Protein AF-L7Z8S7-F1 (afdb_monomer_lite)

Structure (mmCIF, N/CA/C/O backbone):
data_AF-L7Z8S7-F1
#
_entry.id   AF-L7Z8S7-F1
#
loop_
_atom_site.group_PDB
_atom_site.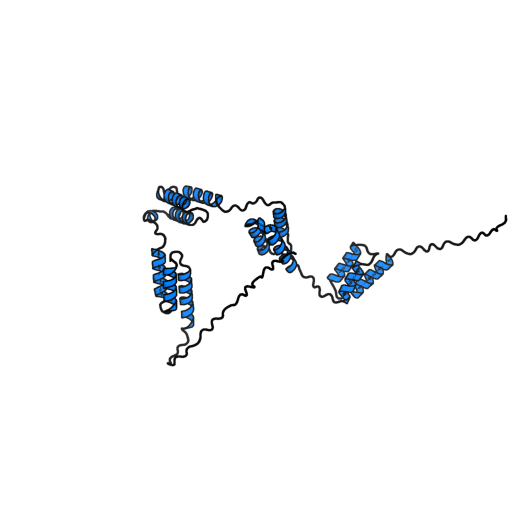id
_atom_site.type_symbol
_atom_site.label_atom_id
_atom_site.label_alt_id
_atom_site.label_comp_id
_atom_site.label_asym_id
_atom_site.label_entity_id
_atom_site.label_seq_id
_atom_site.pdbx_PDB_ins_code
_atom_site.Cartn_x
_atom_site.Cartn_y
_atom_site.Cartn_z
_atom_site.occupancy
_atom_site.B_iso_or_equiv
_atom_site.auth_seq_id
_atom_site.auth_comp_id
_atom_site.auth_asym_id
_atom_site.auth_atom_id
_atom_site.pdbx_PDB_model_num
ATOM 1 N N . MET A 1 1 ? -22.266 41.190 4.637 1.00 42.34 1 MET A N 1
ATOM 2 C CA . MET A 1 1 ? -23.162 40.083 4.227 1.00 42.34 1 MET A CA 1
ATOM 3 C C . MET A 1 1 ? -22.320 38.989 3.580 1.00 42.34 1 MET A C 1
ATOM 5 O O . MET A 1 1 ? -21.636 39.262 2.603 1.00 42.34 1 MET A O 1
ATOM 9 N N . LYS A 1 2 ? -22.269 37.800 4.195 1.00 42.44 2 LYS A N 1
ATOM 10 C CA . LYS A 1 2 ? -21.373 36.687 3.830 1.00 42.44 2 LYS A CA 1
ATOM 11 C C . LYS A 1 2 ? -21.993 35.862 2.689 1.00 42.44 2 LYS A C 1
ATOM 13 O O . LYS A 1 2 ? -23.093 35.344 2.859 1.00 42.44 2 LYS A O 1
ATOM 18 N N . LYS A 1 3 ? -21.306 35.743 1.547 1.00 50.22 3 LYS A N 1
ATOM 19 C CA . LYS A 1 3 ? -21.712 34.879 0.422 1.00 50.22 3 LYS A CA 1
ATOM 20 C C . LYS A 1 3 ? -21.277 33.435 0.709 1.00 50.22 3 LYS A C 1
ATOM 22 O O . LYS A 1 3 ? -20.094 33.179 0.905 1.00 50.22 3 LYS A O 1
ATOM 27 N N . LYS A 1 4 ? -22.240 32.511 0.775 1.00 41.53 4 LYS A N 1
ATOM 28 C CA . LYS A 1 4 ? -22.017 31.060 0.868 1.00 41.53 4 LYS A CA 1
ATOM 29 C C . LYS A 1 4 ? -21.701 30.522 -0.532 1.00 41.53 4 LYS A C 1
ATOM 31 O O . LYS A 1 4 ? -22.555 30.618 -1.406 1.00 41.53 4 LYS A O 1
ATOM 36 N N . ASN A 1 5 ? -20.515 29.946 -0.729 1.00 42.47 5 ASN A N 1
ATOM 37 C CA . ASN A 1 5 ? -20.226 29.103 -1.892 1.00 42.47 5 ASN A CA 1
ATOM 38 C C . ASN A 1 5 ? -20.680 27.675 -1.577 1.00 42.47 5 ASN A C 1
ATOM 40 O O . ASN A 1 5 ? -20.133 27.026 -0.689 1.00 42.47 5 ASN A O 1
ATOM 44 N N . ILE A 1 6 ? -21.711 27.215 -2.282 1.00 51.28 6 ILE A N 1
ATOM 45 C CA . ILE A 1 6 ? -22.220 25.845 -2.217 1.00 51.28 6 ILE A CA 1
ATOM 46 C C . ILE A 1 6 ? -21.531 25.073 -3.344 1.00 51.28 6 ILE A C 1
ATOM 48 O O . ILE A 1 6 ? -21.837 25.282 -4.516 1.00 51.28 6 ILE A O 1
ATOM 52 N N . TYR A 1 7 ? -20.590 24.197 -3.000 1.00 39.78 7 TYR A N 1
ATOM 53 C CA . TYR A 1 7 ? -20.029 23.239 -3.948 1.00 39.78 7 TYR A CA 1
ATOM 54 C C . TYR A 1 7 ? -21.034 22.099 -4.153 1.00 39.78 7 TYR A C 1
ATOM 56 O O . TYR A 1 7 ? -21.379 21.382 -3.217 1.00 39.78 7 TYR A O 1
ATOM 64 N N . SER A 1 8 ? -21.536 21.960 -5.381 1.00 41.72 8 SER A N 1
ATOM 65 C CA . SER A 1 8 ? -22.413 20.858 -5.785 1.00 41.72 8 SER A CA 1
ATOM 66 C C . SER A 1 8 ? -21.572 19.636 -6.153 1.00 41.72 8 SER A C 1
ATOM 68 O O . SER A 1 8 ? -20.857 19.648 -7.153 1.00 41.72 8 SER A O 1
ATOM 70 N N . ILE A 1 9 ? -21.677 18.574 -5.355 1.00 47.16 9 ILE A N 1
ATOM 71 C CA . ILE A 1 9 ? -21.111 17.255 -5.656 1.00 47.16 9 ILE A CA 1
ATOM 72 C C . ILE A 1 9 ? -22.015 16.593 -6.704 1.00 47.16 9 ILE A C 1
ATOM 74 O O . ILE A 1 9 ? -23.145 16.202 -6.406 1.00 47.16 9 ILE A O 1
ATOM 78 N N . ARG A 1 10 ? -21.537 16.469 -7.948 1.00 46.44 10 ARG A N 1
ATOM 79 C CA . ARG A 1 10 ? -22.172 15.601 -8.948 1.00 46.44 10 ARG A CA 1
ATOM 80 C C . ARG A 1 10 ? -21.908 14.146 -8.554 1.00 46.44 10 ARG A C 1
ATOM 82 O O . ARG A 1 10 ? -20.770 13.693 -8.589 1.00 46.44 10 ARG A O 1
ATOM 89 N N . LYS A 1 11 ? -22.968 13.427 -8.173 1.00 41.81 11 LYS A N 1
ATOM 90 C CA . LYS A 1 11 ? -22.970 11.965 -8.029 1.00 41.81 11 LYS A CA 1
ATOM 91 C C . LYS A 1 11 ? -22.652 11.333 -9.390 1.00 41.81 11 LYS A C 1
ATOM 93 O O . LYS A 1 11 ? -23.473 11.411 -10.299 1.00 41.81 11 LYS A O 1
ATOM 98 N N . LEU A 1 12 ? -21.489 10.701 -9.521 1.00 38.41 12 LEU A N 1
ATOM 99 C CA . LEU A 1 12 ? -21.207 9.751 -10.598 1.00 38.41 12 LEU A CA 1
ATOM 100 C C . LEU A 1 12 ? -21.890 8.429 -10.234 1.00 38.41 12 LEU A C 1
ATOM 102 O O . LEU A 1 12 ? -21.359 7.622 -9.478 1.00 38.41 12 LEU A O 1
ATOM 106 N N . GLY A 1 13 ? -23.121 8.252 -10.713 1.00 39.59 13 GLY A N 1
ATOM 107 C CA . GLY A 1 13 ? -23.755 6.942 -10.756 1.00 39.59 13 GLY A CA 1
ATOM 108 C C . GLY A 1 13 ? -23.081 6.112 -11.843 1.00 39.59 13 GLY A C 1
ATOM 109 O O . GLY A 1 13 ? -23.105 6.494 -13.010 1.00 39.59 13 GLY A O 1
ATOM 110 N N . VAL A 1 14 ? -22.471 4.995 -11.453 1.00 43.19 14 VAL A N 1
ATOM 111 C CA . VAL A 1 14 ? -22.000 3.951 -12.366 1.00 43.19 14 VAL A CA 1
ATOM 112 C C . VAL A 1 14 ? -23.240 3.305 -12.986 1.00 43.19 14 VAL A C 1
ATOM 114 O O . VAL A 1 14 ? -23.861 2.420 -12.404 1.00 43.19 14 VAL A O 1
ATOM 117 N N . GLY A 1 15 ? -23.661 3.829 -14.134 1.00 35.31 15 GLY A N 1
ATOM 118 C CA . GLY A 1 15 ? -24.693 3.242 -14.976 1.00 35.31 15 GLY A CA 1
ATOM 119 C C . GLY A 1 15 ? -24.046 2.278 -15.958 1.00 35.31 15 GLY A C 1
ATOM 120 O O . GLY A 1 15 ? -23.483 2.701 -16.962 1.00 35.31 15 GLY A O 1
ATOM 121 N N . ILE A 1 16 ? -24.125 0.986 -15.658 1.00 37.69 16 ILE A N 1
ATOM 122 C CA . ILE A 1 16 ? -23.895 -0.097 -16.619 1.00 37.69 16 ILE A CA 1
ATOM 123 C C . ILE A 1 16 ? -24.930 0.060 -17.739 1.00 37.69 16 ILE A C 1
ATOM 125 O O . ILE A 1 16 ? -26.105 -0.263 -17.571 1.00 37.69 16 ILE A O 1
ATOM 129 N N . ALA A 1 17 ? -24.503 0.627 -18.867 1.00 34.47 17 ALA A N 1
ATOM 130 C CA . ALA A 1 17 ? -25.296 0.675 -20.082 1.00 34.47 17 ALA A CA 1
ATOM 131 C C . ALA A 1 17 ? -25.374 -0.745 -20.652 1.00 34.47 17 ALA A C 1
ATOM 133 O O . ALA A 1 17 ? -24.456 -1.221 -21.315 1.00 34.47 17 ALA A O 1
ATOM 134 N N . SER A 1 18 ? -26.470 -1.434 -20.345 1.00 36.03 18 SER A N 1
ATOM 135 C CA . SER A 1 18 ? -26.835 -2.688 -20.992 1.00 36.03 18 SER A CA 1
ATOM 136 C C . SER A 1 18 ? -27.172 -2.381 -22.453 1.00 36.03 18 SER A C 1
ATOM 138 O O . SER A 1 18 ? -28.239 -1.842 -22.755 1.00 36.03 18 SER A O 1
ATOM 140 N N . VAL A 1 19 ? -26.237 -2.647 -23.368 1.00 36.56 19 VAL A N 1
ATOM 141 C CA . VAL A 1 19 ? -26.493 -2.568 -24.810 1.00 36.56 19 VAL A CA 1
ATOM 142 C C . VAL A 1 19 ? -27.345 -3.777 -25.170 1.00 36.56 19 VAL A C 1
ATOM 144 O O . VAL A 1 19 ? -26.851 -4.883 -25.359 1.00 36.56 19 VAL A O 1
ATOM 147 N N . THR A 1 20 ? -28.657 -3.566 -25.225 1.00 34.16 20 THR A N 1
ATOM 148 C CA . THR A 1 20 ? -29.572 -4.534 -25.830 1.00 34.16 20 THR A CA 1
ATOM 149 C C . THR A 1 20 ? -29.365 -4.457 -27.339 1.00 34.16 20 THR A C 1
ATOM 151 O O . THR A 1 20 ? -29.839 -3.524 -27.987 1.00 34.16 20 THR A O 1
ATOM 154 N N . LEU A 1 21 ? -28.595 -5.397 -27.887 1.00 36.56 21 LEU A N 1
ATOM 155 C CA . LEU A 1 21 ? -28.402 -5.541 -29.326 1.00 36.56 21 LEU A CA 1
ATOM 156 C C . LEU A 1 21 ? -29.716 -6.056 -29.935 1.00 36.56 21 LEU A C 1
ATOM 158 O O . LEU A 1 21 ? -30.190 -7.139 -29.597 1.00 36.56 21 LEU A O 1
ATOM 162 N N . GLY A 1 22 ? -30.341 -5.236 -30.779 1.00 31.67 22 GLY A N 1
ATOM 163 C CA . GLY A 1 22 ? -31.595 -5.563 -31.444 1.00 31.67 22 GLY A CA 1
ATOM 164 C C . GLY A 1 22 ? -31.426 -6.718 -32.429 1.00 31.67 22 GLY A C 1
ATOM 165 O O . GLY A 1 22 ? -30.638 -6.637 -33.368 1.00 31.67 22 GLY A O 1
ATOM 166 N N . THR A 1 23 ? -32.204 -7.777 -32.230 1.00 38.53 23 THR A N 1
ATOM 167 C CA . THR A 1 23 ? -32.351 -8.889 -33.168 1.00 38.53 23 THR A CA 1
ATOM 168 C C . THR A 1 23 ? -33.044 -8.404 -34.443 1.00 38.53 23 THR A C 1
ATOM 170 O O . THR A 1 23 ? -34.262 -8.220 -34.461 1.00 38.53 23 THR A O 1
ATOM 173 N N . LEU A 1 24 ? -32.289 -8.213 -35.528 1.00 31.38 24 LEU A N 1
ATOM 174 C CA . LEU A 1 24 ? -32.855 -8.077 -36.869 1.00 31.38 24 LEU A CA 1
ATOM 175 C C . LEU A 1 24 ? -33.104 -9.483 -37.437 1.00 31.38 24 LEU A C 1
ATOM 177 O O . LEU A 1 24 ? -32.182 -10.172 -37.864 1.00 31.38 24 LEU A O 1
ATOM 181 N N . LEU A 1 25 ? -34.365 -9.920 -37.411 1.00 37.47 25 LEU A N 1
ATOM 182 C CA . LEU A 1 25 ? -34.822 -11.143 -38.071 1.00 37.47 25 LEU A CA 1
ATOM 183 C C . LEU A 1 25 ? -34.884 -10.911 -39.587 1.00 37.47 25 LEU A C 1
ATOM 185 O O . LEU A 1 25 ? -35.853 -10.343 -40.087 1.00 37.47 25 LEU A O 1
ATOM 189 N N . ILE A 1 26 ? -33.874 -11.383 -40.319 1.00 39.91 26 ILE A N 1
ATOM 190 C CA . ILE A 1 26 ? -33.997 -11.642 -41.756 1.00 39.91 26 ILE A CA 1
ATOM 191 C C . ILE A 1 26 ? -34.220 -13.142 -41.936 1.00 39.91 26 ILE A C 1
ATOM 193 O O . ILE A 1 26 ? -33.393 -13.982 -41.592 1.00 39.91 26 ILE A O 1
ATOM 197 N N . SER A 1 27 ? -35.407 -13.445 -42.446 1.00 35.22 27 SER A N 1
ATOM 198 C CA . SER A 1 27 ? -35.891 -14.747 -42.879 1.00 35.22 27 SER A CA 1
ATOM 199 C C . SER A 1 27 ? -34.952 -15.421 -43.883 1.00 35.22 27 SER A C 1
ATOM 201 O O . SER A 1 27 ? -34.670 -14.862 -44.940 1.00 35.22 27 SER A O 1
ATOM 203 N N . GLY A 1 28 ? -34.563 -16.659 -43.593 1.00 31.89 28 GLY A N 1
ATOM 204 C CA . GLY A 1 28 ? -33.875 -17.552 -44.523 1.00 31.89 28 GLY A CA 1
ATOM 205 C C . GLY A 1 28 ? -33.354 -18.764 -43.767 1.00 31.89 28 GLY A C 1
ATOM 206 O O . GLY A 1 28 ? -32.328 -18.687 -43.103 1.00 31.89 28 GLY A O 1
ATOM 207 N N . GLY A 1 29 ? -34.121 -19.854 -43.776 1.00 41.69 29 GLY A N 1
ATOM 208 C CA . GLY A 1 29 ? -33.834 -21.037 -42.974 1.00 41.69 29 GLY A CA 1
ATOM 209 C C . GLY A 1 29 ? -32.510 -21.700 -43.339 1.00 41.69 29 GLY A C 1
ATOM 210 O O . GLY A 1 29 ? -32.298 -22.033 -44.494 1.00 41.69 29 GLY A O 1
ATOM 211 N N . VAL A 1 30 ? -31.673 -21.918 -42.327 1.00 34.28 30 VAL A N 1
ATOM 212 C CA . VAL A 1 30 ? -30.945 -23.159 -42.018 1.00 34.28 30 VAL A CA 1
ATOM 213 C C . VAL A 1 30 ? -30.318 -22.967 -40.636 1.00 34.28 30 VAL A C 1
ATOM 215 O O . VAL A 1 30 ? -29.554 -22.032 -40.415 1.00 34.28 30 VAL A O 1
ATOM 218 N N . THR A 1 31 ? -30.648 -23.826 -39.675 1.00 43.16 31 THR A N 1
ATOM 219 C CA . THR A 1 31 ? -29.821 -23.975 -38.470 1.00 43.16 31 THR A CA 1
ATOM 220 C C . THR A 1 31 ? -28.503 -24.654 -38.865 1.00 43.16 31 THR A C 1
ATOM 222 O O . THR A 1 31 ? -28.491 -25.528 -39.733 1.00 43.16 31 THR A O 1
ATOM 225 N N . PRO A 1 32 ? -27.383 -24.249 -38.244 1.00 41.34 32 PRO A N 1
ATOM 226 C CA . PRO A 1 32 ? -26.938 -24.982 -37.066 1.00 41.34 32 PRO A CA 1
ATOM 227 C C . PRO A 1 32 ? -26.620 -24.047 -35.893 1.00 41.34 32 PRO A C 1
ATOM 229 O O . PRO A 1 32 ? -25.654 -23.284 -35.891 1.00 41.34 32 PRO A O 1
ATOM 232 N N . ALA A 1 33 ? -27.435 -24.173 -34.848 1.00 47.31 33 ALA A N 1
ATOM 233 C CA . ALA A 1 33 ? -27.129 -23.708 -33.507 1.00 47.31 33 ALA A CA 1
ATOM 234 C C . ALA A 1 33 ? -26.049 -24.621 -32.901 1.00 47.31 33 ALA A C 1
ATOM 236 O O . ALA A 1 33 ? -26.359 -25.701 -32.410 1.00 47.31 33 ALA A O 1
ATOM 237 N N . ALA A 1 34 ? -24.789 -24.192 -33.002 1.00 36.06 34 ALA A N 1
ATOM 238 C CA . ALA A 1 34 ? -23.665 -24.638 -32.163 1.00 36.06 34 ALA A CA 1
ATOM 239 C C . ALA A 1 34 ? -22.416 -23.736 -32.305 1.00 36.06 34 ALA A C 1
ATOM 241 O O . ALA A 1 34 ? -21.598 -23.702 -31.395 1.00 36.06 34 ALA A O 1
ATOM 242 N N . ASN A 1 35 ? -22.282 -22.960 -33.393 1.00 41.16 35 ASN A N 1
ATOM 243 C CA . ASN A 1 35 ? -21.053 -22.201 -33.693 1.00 41.16 35 ASN A CA 1
ATOM 244 C C . ASN A 1 35 ? -21.072 -20.696 -33.358 1.00 41.16 35 ASN A C 1
ATOM 246 O O . ASN A 1 35 ? -20.042 -20.041 -33.484 1.00 41.16 35 ASN A O 1
ATOM 250 N N . ALA A 1 36 ? -22.201 -20.120 -32.935 1.00 40.16 36 ALA A N 1
ATOM 251 C CA . ALA A 1 36 ? -22.306 -18.665 -32.756 1.00 40.16 36 ALA A CA 1
ATOM 252 C C . ALA A 1 36 ? -21.624 -18.132 -31.477 1.00 40.16 36 ALA A C 1
ATOM 254 O O . ALA A 1 36 ? -21.230 -16.975 -31.443 1.00 40.16 36 ALA A O 1
ATOM 255 N N . ALA A 1 37 ? -21.430 -18.964 -30.447 1.00 42.22 37 ALA A N 1
ATOM 256 C CA . ALA A 1 37 ? -20.867 -18.522 -29.164 1.00 42.22 37 ALA A CA 1
ATOM 257 C C . ALA A 1 37 ? -19.326 -18.430 -29.141 1.00 42.22 37 ALA A C 1
ATOM 259 O O . ALA A 1 37 ? -18.778 -17.707 -28.318 1.00 42.22 37 ALA A O 1
ATOM 260 N N . GLN A 1 38 ? -18.615 -19.132 -30.036 1.00 41.53 38 GLN A N 1
ATOM 261 C CA . GLN A 1 38 ? -17.146 -19.047 -30.127 1.00 41.53 38 GLN A CA 1
ATOM 262 C C . GLN A 1 38 ? -16.653 -17.903 -31.021 1.00 41.53 38 GLN A C 1
ATOM 264 O O . GLN A 1 38 ? -15.491 -17.510 -30.930 1.00 41.53 38 GLN A O 1
ATOM 269 N N . HIS A 1 39 ? -17.524 -17.360 -31.876 1.0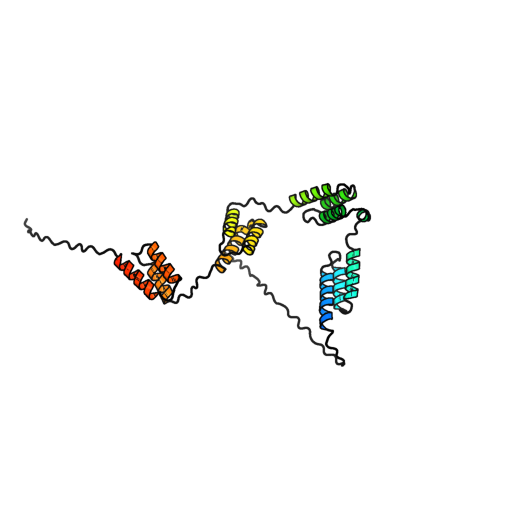0 49.25 39 HIS A N 1
ATOM 270 C CA . HIS A 1 39 ? -17.174 -16.232 -32.738 1.00 49.25 39 HIS A CA 1
ATOM 271 C C . HIS A 1 39 ? -16.978 -14.934 -31.937 1.00 49.25 39 HIS A C 1
ATOM 273 O O . HIS A 1 39 ? -16.075 -14.168 -32.261 1.00 49.25 39 HIS A O 1
ATOM 279 N N . ASP A 1 40 ? -17.730 -14.730 -30.850 1.00 63.88 40 ASP A N 1
ATOM 280 C CA . ASP A 1 40 ? -17.666 -13.508 -30.037 1.00 63.88 40 ASP A CA 1
ATOM 281 C C . ASP A 1 40 ? -16.371 -13.381 -29.222 1.00 63.88 40 ASP A C 1
ATOM 283 O O . ASP A 1 40 ? -15.805 -12.296 -29.130 1.00 63.88 40 ASP A O 1
ATOM 287 N N . GLU A 1 41 ? -15.856 -14.470 -28.647 1.00 71.31 41 GLU A N 1
ATOM 288 C CA . GLU A 1 41 ? -14.680 -14.400 -27.770 1.00 71.31 41 GLU A CA 1
ATOM 289 C C . GLU A 1 41 ? -13.393 -14.128 -28.559 1.00 71.31 41 GLU A C 1
ATOM 291 O O . GLU A 1 41 ? -12.588 -13.288 -28.163 1.00 71.31 41 GLU A O 1
ATOM 296 N N . ALA A 1 42 ? -13.219 -14.766 -29.721 1.00 72.44 42 ALA A N 1
ATOM 297 C CA . ALA A 1 42 ? -12.077 -14.510 -30.600 1.00 72.44 42 ALA A CA 1
ATOM 298 C C . ALA A 1 42 ? -12.090 -13.074 -31.153 1.00 72.44 42 ALA A C 1
ATOM 300 O O . ALA A 1 42 ? -11.042 -12.435 -31.260 1.00 72.44 42 ALA A O 1
ATOM 301 N N . GLN A 1 43 ? -13.279 -12.547 -31.456 1.00 77.12 43 GLN A N 1
ATOM 302 C CA . GLN A 1 43 ? -13.472 -11.173 -31.921 1.00 77.12 43 GLN A CA 1
ATOM 303 C C . GLN A 1 43 ? -13.219 -10.152 -30.809 1.00 77.12 43 GLN A C 1
ATOM 305 O O . GLN A 1 43 ? -12.489 -9.182 -31.018 1.00 77.12 43 GLN A O 1
ATOM 310 N N . GLN A 1 44 ? -13.748 -10.395 -29.608 1.00 77.38 44 GLN A N 1
ATOM 311 C CA . GLN A 1 44 ? -13.477 -9.570 -28.431 1.00 77.38 44 GLN A CA 1
ATOM 312 C C . GLN A 1 44 ? -11.989 -9.598 -28.077 1.00 77.38 44 GLN A C 1
ATOM 314 O O . GLN A 1 44 ? -11.398 -8.550 -27.834 1.00 77.38 44 GLN A O 1
ATOM 319 N N . ASN A 1 45 ? -11.351 -10.768 -28.122 1.00 83.88 45 ASN A N 1
ATOM 320 C CA . ASN A 1 45 ? -9.922 -10.910 -27.873 1.00 83.88 45 ASN A CA 1
ATOM 321 C C . ASN A 1 45 ? -9.088 -10.132 -28.907 1.00 83.88 45 ASN A C 1
ATOM 323 O O . ASN A 1 45 ? -8.185 -9.389 -28.528 1.00 83.88 45 ASN A O 1
ATOM 327 N N . ALA A 1 46 ? -9.428 -10.216 -30.198 1.00 86.81 46 ALA A N 1
ATOM 328 C CA . ALA A 1 46 ? -8.782 -9.413 -31.237 1.00 86.81 46 ALA A CA 1
ATOM 329 C C . ALA A 1 46 ? -8.945 -7.905 -30.982 1.00 86.81 46 ALA A C 1
ATOM 331 O O . ALA A 1 46 ? -7.974 -7.154 -31.073 1.00 86.81 46 ALA A O 1
ATOM 332 N N . PHE A 1 47 ? -10.142 -7.466 -30.584 1.00 87.94 47 PHE A N 1
ATOM 333 C CA . PHE A 1 47 ? -10.414 -6.073 -30.232 1.00 87.94 47 PHE A CA 1
ATOM 334 C C . PHE A 1 47 ? -9.565 -5.600 -29.043 1.00 87.94 47 PHE A C 1
ATOM 336 O O . PHE A 1 47 ? -8.908 -4.562 -29.127 1.00 87.94 47 PHE A O 1
ATOM 343 N N . TYR A 1 48 ? -9.533 -6.373 -27.953 1.00 85.56 48 TYR A N 1
ATOM 344 C CA . TYR A 1 48 ? -8.733 -6.066 -26.765 1.00 85.56 48 TYR A CA 1
ATOM 345 C C . TYR A 1 48 ? -7.231 -6.043 -27.063 1.00 85.56 48 TYR A C 1
ATOM 347 O O . TYR A 1 48 ? -6.524 -5.166 -26.566 1.00 85.56 48 TYR A O 1
ATOM 355 N N . GLN A 1 49 ? -6.740 -6.971 -27.886 1.00 88.00 49 GLN A N 1
ATOM 356 C CA . GLN A 1 49 ? -5.335 -7.006 -28.282 1.00 88.00 49 GLN A CA 1
ATOM 357 C C . GLN A 1 49 ? -4.955 -5.773 -29.102 1.00 88.00 49 GLN A C 1
ATOM 359 O O . GLN A 1 49 ? -4.004 -5.087 -28.739 1.00 88.00 49 GLN A O 1
ATOM 364 N N . VAL A 1 50 ? -5.718 -5.440 -30.150 1.00 89.31 50 VAL A N 1
ATOM 365 C CA . VAL A 1 50 ? -5.460 -4.251 -30.984 1.00 89.31 50 VAL A CA 1
ATOM 366 C C . VAL A 1 50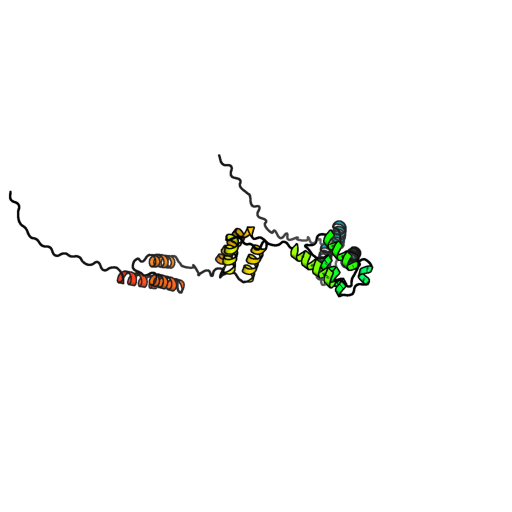 ? -5.527 -2.966 -30.156 1.00 89.31 50 VAL A C 1
ATOM 368 O O . VAL A 1 50 ? -4.681 -2.085 -30.314 1.00 89.31 50 VAL A O 1
ATOM 371 N N . LEU A 1 51 ? -6.489 -2.859 -29.232 1.00 86.00 51 LEU A N 1
ATOM 372 C CA . LEU A 1 51 ? -6.642 -1.687 -28.369 1.00 86.00 51 LEU A CA 1
ATOM 373 C C . LEU A 1 51 ? -5.409 -1.432 -27.485 1.00 86.00 51 LEU A C 1
ATOM 375 O O . LEU A 1 51 ? -5.094 -0.274 -27.203 1.00 86.00 51 LEU A O 1
ATOM 379 N N . ASN A 1 52 ? -4.708 -2.492 -27.078 1.00 84.12 52 ASN A N 1
ATOM 380 C CA . ASN A 1 52 ? -3.586 -2.442 -26.138 1.00 84.12 52 ASN A CA 1
ATOM 381 C C . ASN A 1 52 ? -2.204 -2.551 -26.805 1.00 84.12 52 ASN A C 1
ATOM 383 O O . ASN A 1 52 ? -1.196 -2.636 -26.105 1.00 84.12 52 ASN A O 1
ATOM 387 N N . MET A 1 53 ? -2.125 -2.528 -28.138 1.00 84.44 53 MET A N 1
ATOM 388 C CA . MET A 1 53 ? -0.849 -2.574 -28.854 1.00 84.44 53 MET A CA 1
ATOM 389 C C . MET A 1 53 ? -0.035 -1.286 -28.623 1.00 84.44 53 MET A C 1
ATOM 391 O O . MET A 1 53 ? -0.506 -0.193 -28.961 1.00 84.44 53 MET A O 1
ATOM 395 N N . PRO A 1 54 ? 1.179 -1.381 -28.049 1.00 76.88 54 PRO A N 1
ATOM 396 C CA . PRO A 1 54 ? 1.930 -0.215 -27.584 1.00 76.88 54 PRO A CA 1
ATOM 397 C C . PRO A 1 54 ? 2.528 0.617 -28.722 1.00 76.88 54 PRO A C 1
ATOM 399 O O . PRO A 1 54 ? 2.729 1.816 -28.548 1.00 76.88 54 PRO A O 1
ATOM 402 N N . ASN A 1 55 ? 2.776 0.009 -29.886 1.00 79.94 55 ASN A N 1
ATOM 403 C CA . ASN A 1 55 ? 3.529 0.638 -30.973 1.00 79.94 55 ASN A CA 1
ATOM 404 C C . ASN A 1 55 ? 2.636 1.136 -32.117 1.00 79.94 55 ASN A C 1
ATOM 406 O O . ASN A 1 55 ? 3.143 1.573 -33.145 1.00 79.94 55 ASN A O 1
ATOM 410 N N . LEU A 1 56 ? 1.310 1.064 -31.963 1.00 83.38 56 LEU A N 1
ATOM 411 C CA . LEU A 1 56 ? 0.359 1.650 -32.906 1.00 83.38 56 LEU A CA 1
ATOM 412 C C . LEU A 1 56 ? -0.041 3.050 -32.449 1.00 83.38 56 LEU A C 1
ATOM 414 O O . LEU A 1 56 ? -0.494 3.236 -31.310 1.00 83.38 56 LEU A O 1
ATOM 418 N N . ASN A 1 57 ? 0.047 4.020 -33.361 1.00 82.62 57 ASN A N 1
ATOM 419 C CA . ASN A 1 57 ? -0.497 5.353 -33.118 1.00 82.62 57 ASN A CA 1
ATOM 420 C C . ASN A 1 57 ? -2.040 5.333 -33.087 1.00 82.62 57 ASN A C 1
ATOM 422 O O . ASN A 1 57 ? -2.679 4.340 -33.449 1.00 82.62 57 ASN A O 1
ATOM 426 N N . ALA A 1 58 ? -2.645 6.428 -32.621 1.00 77.75 58 ALA A N 1
ATOM 427 C CA . ALA A 1 58 ? -4.090 6.503 -32.414 1.00 77.75 58 ALA A CA 1
ATOM 428 C C . ALA A 1 58 ? -4.892 6.238 -33.700 1.00 77.75 58 ALA A C 1
ATOM 430 O O . ALA A 1 58 ? -5.887 5.519 -33.655 1.00 77.75 58 ALA A O 1
ATOM 431 N N . ASP A 1 59 ? -4.436 6.745 -34.846 1.00 88.12 59 ASP A N 1
ATOM 432 C CA . ASP A 1 59 ? -5.148 6.607 -36.119 1.00 88.12 59 ASP A CA 1
ATOM 433 C C . ASP A 1 59 ? -5.072 5.178 -36.668 1.00 88.12 59 ASP A C 1
ATOM 435 O O . ASP A 1 59 ? -6.084 4.626 -37.095 1.00 88.12 59 ASP A O 1
ATOM 439 N N . GLN A 1 60 ? -3.905 4.536 -36.588 1.00 89.19 60 GLN A N 1
ATOM 440 C CA . GLN A 1 60 ? -3.718 3.134 -36.984 1.00 89.19 60 GLN A CA 1
ATOM 441 C C . GLN A 1 60 ? -4.551 2.195 -36.115 1.00 89.19 60 GLN A C 1
ATOM 443 O O . GLN A 1 60 ? -5.254 1.321 -36.621 1.00 89.19 60 GLN A O 1
ATOM 448 N N . ARG A 1 61 ? -4.513 2.412 -34.796 1.00 92.19 61 ARG A N 1
ATOM 449 C CA . ARG A 1 61 ? -5.309 1.650 -33.834 1.00 92.19 61 ARG A CA 1
ATOM 450 C C . ARG A 1 61 ? -6.796 1.806 -34.119 1.00 92.19 61 ARG A C 1
ATOM 452 O O . ARG A 1 61 ? -7.502 0.811 -34.228 1.00 92.19 61 ARG A O 1
ATOM 459 N N . ASN A 1 62 ? -7.263 3.040 -34.303 1.00 88.00 62 ASN A N 1
ATOM 460 C CA . ASN A 1 62 ? -8.659 3.311 -34.626 1.00 88.00 62 ASN A CA 1
ATOM 461 C C . ASN A 1 62 ? -9.065 2.690 -35.969 1.00 88.00 62 ASN A C 1
ATOM 463 O O . ASN A 1 62 ? -10.160 2.144 -36.059 1.00 88.00 62 ASN A O 1
ATOM 467 N N . GLY A 1 63 ? -8.191 2.701 -36.979 1.00 93.44 63 GLY A N 1
ATOM 468 C CA . GLY A 1 63 ? -8.434 2.058 -38.274 1.00 93.44 63 GLY A CA 1
ATOM 469 C C . GLY A 1 63 ? -8.648 0.543 -38.169 1.00 93.44 63 GLY A C 1
ATOM 470 O O . GLY A 1 63 ? -9.626 0.020 -38.706 1.00 93.44 63 GLY A O 1
ATOM 471 N N . PHE A 1 64 ? -7.798 -0.163 -37.416 1.00 94.94 64 PHE A N 1
ATOM 472 C CA . PHE A 1 64 ? -7.978 -1.601 -37.174 1.00 94.94 64 PHE A CA 1
ATOM 473 C C . PHE A 1 64 ? -9.223 -1.898 -36.335 1.00 94.94 64 PHE A C 1
ATOM 475 O O . PHE A 1 64 ? -9.966 -2.827 -36.639 1.00 94.94 64 PHE A O 1
ATOM 482 N N . ILE A 1 65 ? -9.496 -1.081 -35.316 1.00 90.56 65 ILE A N 1
ATOM 483 C CA . ILE A 1 65 ? -10.698 -1.211 -34.486 1.00 90.56 65 ILE A CA 1
ATOM 484 C C . ILE A 1 65 ? -11.978 -1.006 -35.309 1.00 90.56 65 ILE A C 1
ATOM 486 O O . ILE A 1 65 ? -12.961 -1.701 -35.065 1.00 90.56 65 ILE A O 1
ATOM 490 N N . GLN A 1 66 ? -11.988 -0.088 -36.280 1.00 89.44 66 GLN A N 1
ATOM 491 C CA . GLN A 1 66 ? -13.123 0.065 -37.198 1.00 89.44 66 GLN A CA 1
ATOM 492 C C . GLN A 1 66 ? -13.242 -1.123 -38.151 1.00 89.44 66 GLN A C 1
ATOM 494 O O . GLN A 1 66 ? -14.327 -1.669 -38.287 1.00 89.44 66 GLN A O 1
ATOM 499 N N . SER A 1 67 ? -12.131 -1.619 -38.698 1.00 92.88 67 SER A N 1
ATOM 500 C CA . SER A 1 67 ? -12.145 -2.810 -39.563 1.00 92.88 67 SER A CA 1
ATOM 501 C C . SER A 1 67 ? -12.711 -4.047 -38.843 1.00 92.88 67 SER A C 1
ATOM 503 O O . SER A 1 67 ? -13.471 -4.811 -39.429 1.00 92.88 67 SER A O 1
ATOM 505 N N . LEU A 1 68 ? -12.411 -4.207 -37.545 1.00 89.88 68 LEU A N 1
ATOM 506 C CA . LEU A 1 68 ? -12.994 -5.253 -36.692 1.00 89.88 68 LEU A CA 1
ATOM 507 C C . LEU A 1 68 ? -14.497 -5.064 -36.425 1.00 89.88 68 LEU A C 1
ATOM 509 O O . LEU A 1 68 ? -15.189 -6.048 -36.173 1.00 89.88 68 LEU A O 1
ATOM 513 N N . LYS A 1 69 ? -14.996 -3.821 -36.437 1.00 85.12 69 LYS A N 1
ATOM 514 C CA . LYS A 1 69 ? -16.427 -3.511 -36.283 1.00 85.12 69 LYS A CA 1
ATOM 515 C C . LYS A 1 69 ? -17.198 -3.706 -37.585 1.00 85.12 69 LYS A C 1
ATOM 517 O O . LYS A 1 69 ? -18.335 -4.166 -37.534 1.00 85.12 69 LYS A O 1
ATOM 522 N N . ASP A 1 70 ? -16.584 -3.352 -38.709 1.00 89.19 70 ASP A N 1
ATOM 523 C CA . ASP A 1 70 ? -17.194 -3.416 -40.035 1.00 89.19 70 ASP A CA 1
ATOM 524 C C . ASP A 1 70 ? -17.313 -4.864 -40.529 1.00 89.19 70 ASP A C 1
ATOM 526 O O . ASP A 1 70 ? -18.348 -5.239 -41.080 1.00 89.19 70 ASP A O 1
ATOM 530 N N . ASP A 1 71 ? -16.296 -5.700 -40.282 1.00 86.56 71 ASP A N 1
ATOM 531 C CA . ASP A 1 71 ? -16.356 -7.137 -40.567 1.00 86.56 71 ASP A CA 1
ATOM 532 C C . ASP A 1 71 ? -15.687 -7.983 -39.462 1.00 86.56 71 ASP A C 1
ATOM 534 O O . ASP A 1 71 ? -14.507 -8.350 -39.550 1.00 86.56 71 ASP A O 1
ATOM 538 N N . PRO A 1 72 ? -16.452 -8.373 -38.425 1.00 84.31 72 PRO A N 1
ATOM 539 C CA . PRO A 1 72 ? -15.951 -9.215 -37.341 1.00 84.31 72 PRO A CA 1
ATOM 540 C C . PRO A 1 72 ? -15.456 -10.600 -37.795 1.00 84.31 72 PRO A C 1
ATOM 542 O O . PRO A 1 72 ? -14.708 -11.259 -37.067 1.00 84.31 72 PRO A O 1
ATOM 545 N N . SER A 1 73 ? -15.856 -11.089 -38.977 1.00 85.88 73 SER A N 1
ATOM 546 C CA . SER A 1 73 ? -15.396 -12.390 -39.487 1.00 85.88 73 SER A CA 1
ATOM 547 C C . SER A 1 73 ? -13.914 -12.375 -39.883 1.00 85.88 73 SER A C 1
ATOM 549 O O . SER A 1 73 ? -13.264 -13.420 -39.871 1.00 85.88 73 SER A O 1
ATOM 551 N N . GLN A 1 74 ? -13.354 -11.188 -40.144 1.00 87.31 74 GLN A N 1
ATOM 552 C CA . GLN A 1 74 ? -11.949 -10.979 -40.506 1.00 87.31 74 GLN A CA 1
ATOM 553 C C . GLN A 1 74 ? -11.034 -10.776 -39.295 1.00 87.31 74 GLN A C 1
ATOM 555 O O . GLN A 1 74 ? -9.868 -10.417 -39.461 1.00 87.31 74 GLN A O 1
ATOM 560 N N . SER A 1 75 ? -11.523 -11.012 -38.075 1.00 88.31 75 SER A N 1
ATOM 561 C CA . SER A 1 75 ? -10.790 -10.716 -36.840 1.00 88.31 75 SER A CA 1
ATOM 562 C C . SER A 1 75 ? -9.384 -11.315 -36.791 1.00 88.31 75 SER A C 1
ATOM 564 O O . SER A 1 75 ? -8.451 -10.628 -36.384 1.00 88.31 75 SER A O 1
ATOM 566 N N . ALA A 1 76 ? -9.200 -12.545 -37.279 1.00 88.44 76 ALA A N 1
ATOM 567 C CA . ALA A 1 76 ? -7.890 -13.192 -37.359 1.00 88.44 76 ALA A CA 1
ATOM 568 C C . ALA A 1 76 ? -6.927 -12.480 -38.328 1.00 88.44 76 ALA A C 1
ATOM 570 O O . ALA A 1 76 ? -5.752 -12.295 -38.010 1.00 88.44 76 ALA A O 1
ATOM 571 N N . ASN A 1 77 ? -7.427 -12.049 -39.490 1.00 91.75 77 ASN A N 1
ATOM 572 C CA . ASN A 1 77 ? -6.628 -11.362 -40.506 1.00 91.75 77 ASN A CA 1
ATOM 573 C C . ASN A 1 77 ? -6.252 -9.952 -40.040 1.00 91.75 77 ASN A C 1
ATOM 575 O O . ASN A 1 77 ? -5.077 -9.590 -40.060 1.00 91.75 77 ASN A O 1
ATOM 579 N N . VAL A 1 78 ? -7.230 -9.196 -39.533 1.00 92.12 78 VAL A N 1
ATOM 580 C CA . VAL A 1 78 ? -7.030 -7.833 -39.024 1.00 92.12 78 VAL A CA 1
ATOM 581 C C . VAL A 1 78 ? -6.093 -7.828 -37.816 1.00 92.12 78 VAL A C 1
ATOM 583 O O . VAL A 1 78 ? -5.195 -6.992 -37.739 1.00 92.12 78 VAL A O 1
ATOM 586 N N . LEU A 1 79 ? -6.240 -8.787 -36.894 1.00 91.00 79 LEU A N 1
ATOM 587 C CA . LEU A 1 79 ? -5.320 -8.940 -35.767 1.00 91.00 79 LEU A CA 1
ATOM 588 C C . LEU A 1 79 ? -3.899 -9.267 -36.243 1.00 91.00 79 LEU A C 1
ATOM 590 O O . LEU A 1 79 ? -2.949 -8.672 -35.742 1.00 91.00 79 LEU A O 1
ATOM 594 N N . GLY A 1 80 ? -3.745 -10.168 -37.217 1.00 92.19 80 GLY A N 1
ATOM 595 C CA . GLY A 1 80 ? -2.438 -10.525 -37.771 1.00 92.19 80 GLY A CA 1
ATOM 596 C C . GLY A 1 80 ? -1.741 -9.356 -38.476 1.00 92.19 80 GLY A C 1
ATOM 597 O O . GLY A 1 80 ? -0.526 -9.192 -38.352 1.00 92.19 80 GLY A O 1
ATOM 598 N N . GLU A 1 81 ? -2.489 -8.510 -39.186 1.00 93.62 81 GLU A N 1
ATOM 599 C CA . GLU A 1 81 ? -1.964 -7.278 -39.787 1.00 93.62 81 GLU A CA 1
ATOM 600 C C . GLU A 1 81 ? -1.584 -6.239 -38.732 1.00 93.62 81 GLU A C 1
ATOM 602 O O . GLU A 1 81 ? -0.494 -5.666 -38.800 1.00 93.62 81 GLU A O 1
ATOM 607 N N . ALA A 1 82 ? -2.440 -6.040 -37.727 1.00 91.06 82 ALA A N 1
ATOM 608 C CA . ALA A 1 82 ? -2.169 -5.140 -36.615 1.00 91.06 82 ALA A CA 1
ATOM 609 C C . ALA A 1 82 ? -0.930 -5.574 -35.821 1.00 91.06 82 ALA A C 1
ATOM 611 O O . ALA A 1 82 ? -0.085 -4.734 -35.524 1.00 91.06 82 ALA A O 1
ATOM 612 N N . GLN A 1 83 ? -0.771 -6.876 -35.552 1.00 87.19 83 GLN A N 1
ATOM 613 C CA . GLN A 1 83 ? 0.421 -7.448 -34.919 1.00 87.19 83 GLN A CA 1
ATOM 614 C C . GLN A 1 83 ? 1.669 -7.197 -35.763 1.00 87.19 83 GLN A C 1
ATOM 616 O O . GLN A 1 83 ? 2.620 -6.604 -35.270 1.00 87.19 83 GLN A O 1
ATOM 621 N N . LYS A 1 84 ? 1.654 -7.538 -37.058 1.00 90.62 84 LYS A N 1
ATOM 622 C CA . LYS A 1 84 ? 2.798 -7.281 -37.952 1.00 90.62 84 LYS A CA 1
ATOM 623 C C . LYS A 1 84 ? 3.179 -5.808 -38.004 1.00 90.62 84 LYS A C 1
ATOM 625 O O . LYS A 1 84 ? 4.364 -5.477 -38.035 1.00 90.62 84 LYS A O 1
ATOM 630 N N . LEU A 1 85 ? 2.189 -4.920 -38.044 1.00 88.12 85 LEU A N 1
ATOM 631 C CA . LEU A 1 85 ? 2.432 -3.488 -38.079 1.00 88.12 85 LEU A CA 1
ATOM 632 C C . LEU A 1 85 ? 2.973 -2.986 -36.733 1.00 88.12 85 LEU A C 1
ATOM 634 O O . LEU A 1 85 ? 3.934 -2.222 -36.725 1.00 88.12 85 LEU A O 1
ATOM 638 N N . ASN A 1 86 ? 2.411 -3.456 -35.619 1.00 83.19 86 ASN A N 1
ATOM 639 C CA . ASN A 1 86 ? 2.890 -3.184 -34.266 1.00 83.19 86 ASN A CA 1
ATOM 640 C C . ASN A 1 86 ? 4.322 -3.699 -34.047 1.00 83.19 86 ASN A C 1
ATOM 642 O O . ASN A 1 86 ? 5.109 -3.028 -33.390 1.00 83.19 86 ASN A O 1
ATOM 646 N N . ASP A 1 87 ? 4.679 -4.848 -34.617 1.00 79.56 87 ASP A N 1
ATOM 647 C CA . ASP A 1 87 ? 6.017 -5.439 -34.528 1.00 79.56 87 ASP A CA 1
ATOM 648 C C . ASP A 1 87 ? 7.010 -4.712 -35.441 1.00 79.56 87 ASP A C 1
ATOM 650 O O . ASP A 1 87 ? 8.155 -4.472 -35.069 1.00 79.56 87 ASP A O 1
ATOM 654 N N . SER A 1 88 ? 6.579 -4.292 -36.635 1.00 80.12 88 SER A N 1
ATOM 655 C CA . SER A 1 88 ? 7.410 -3.494 -37.544 1.00 80.12 88 SER A CA 1
ATOM 656 C C . SER A 1 88 ? 7.644 -2.069 -37.038 1.00 80.12 88 SER A C 1
ATOM 658 O O . SER A 1 88 ? 8.635 -1.445 -37.432 1.00 80.12 88 SER A O 1
ATOM 660 N N . GLN A 1 89 ? 6.704 -1.530 -36.263 1.00 75.12 89 GLN A N 1
ATOM 661 C CA . GLN A 1 89 ? 6.798 -0.220 -35.619 1.00 75.12 89 GLN A CA 1
ATOM 662 C C . GLN A 1 89 ? 7.324 -0.302 -34.192 1.00 75.12 89 GLN A C 1
ATOM 664 O O . GLN A 1 89 ? 7.619 0.738 -33.601 1.00 75.12 89 GLN A O 1
ATOM 669 N N . ALA A 1 90 ? 7.479 -1.513 -33.647 1.00 67.19 90 ALA A N 1
ATOM 670 C CA . ALA A 1 90 ? 8.257 -1.705 -32.441 1.00 67.19 90 ALA A CA 1
ATOM 671 C C . ALA A 1 90 ? 9.611 -1.030 -32.656 1.00 67.19 90 ALA A C 1
ATOM 673 O O . ALA A 1 90 ? 10.139 -1.108 -33.775 1.00 67.19 90 ALA A O 1
ATOM 674 N N . PRO A 1 91 ? 10.161 -0.348 -31.635 1.00 58.84 91 PRO A N 1
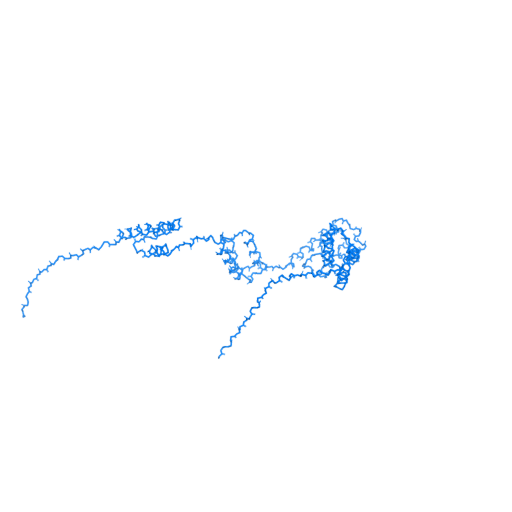ATOM 675 C CA . PRO A 1 91 ? 11.481 0.246 -31.726 1.00 58.84 91 PRO A CA 1
ATOM 676 C C . PRO A 1 91 ? 12.422 -0.798 -32.310 1.00 58.84 91 PRO A C 1
ATOM 678 O O . PRO A 1 91 ? 12.682 -1.828 -31.683 1.00 58.84 91 PRO A O 1
ATOM 681 N N . LYS A 1 92 ? 12.849 -0.589 -33.561 1.00 53.81 92 LYS A N 1
ATOM 682 C CA . LYS A 1 92 ? 13.761 -1.519 -34.200 1.00 53.81 92 LYS A CA 1
ATOM 683 C C . LYS A 1 92 ? 15.049 -1.380 -33.430 1.00 53.81 92 LYS A C 1
ATOM 685 O O . LYS A 1 92 ? 15.739 -0.371 -33.525 1.00 53.81 92 LYS A O 1
ATOM 690 N N . ALA A 1 93 ? 15.306 -2.403 -32.636 1.00 47.91 93 ALA A N 1
ATOM 691 C CA . ALA A 1 93 ? 16.621 -2.812 -32.240 1.00 47.91 93 ALA A CA 1
ATOM 692 C C . ALA A 1 93 ? 17.576 -2.577 -33.418 1.00 47.91 93 ALA A C 1
ATOM 694 O O . ALA A 1 93 ? 17.517 -3.308 -34.409 1.00 47.91 93 ALA A O 1
ATOM 695 N N . ASP A 1 94 ? 18.375 -1.505 -33.361 1.00 47.12 94 ASP A N 1
ATOM 696 C CA . ASP A 1 94 ? 19.413 -1.245 -34.358 1.00 47.12 94 ASP A CA 1
ATOM 697 C C . ASP A 1 94 ? 20.208 -2.534 -34.553 1.00 47.12 94 ASP A C 1
ATOM 699 O O . ASP A 1 94 ? 20.417 -3.283 -33.601 1.00 47.12 94 ASP A O 1
ATOM 703 N N . ALA A 1 95 ? 20.681 -2.801 -35.768 1.00 47.06 95 ALA A N 1
ATOM 704 C CA . ALA A 1 95 ? 21.352 -4.051 -36.127 1.00 47.06 95 ALA A CA 1
ATOM 705 C C . ALA A 1 95 ? 22.545 -4.448 -35.215 1.00 47.06 95 ALA A C 1
ATOM 707 O O . ALA A 1 95 ? 22.976 -5.597 -35.260 1.00 47.06 95 ALA A O 1
ATOM 708 N N . GLN A 1 96 ? 23.041 -3.555 -34.347 1.00 49.88 96 GLN A N 1
ATOM 709 C CA . GLN A 1 96 ? 23.971 -3.879 -33.254 1.00 49.88 96 GLN A CA 1
ATOM 710 C C . GLN A 1 96 ? 23.375 -4.767 -32.145 1.00 49.88 96 GLN A C 1
ATOM 712 O O . GLN A 1 96 ? 24.113 -5.516 -31.510 1.00 49.88 96 GLN A O 1
ATOM 717 N N . GLN A 1 97 ? 22.059 -4.752 -31.929 1.00 47.75 97 GLN A N 1
ATOM 718 C CA . GLN A 1 97 ? 21.381 -5.548 -30.901 1.00 47.75 97 GLN A CA 1
ATOM 719 C C . GLN A 1 97 ? 21.419 -7.059 -31.206 1.00 47.75 97 GLN A C 1
ATOM 721 O O . GLN A 1 97 ? 21.361 -7.867 -30.284 1.00 47.75 97 GLN A O 1
ATOM 726 N N . ASN A 1 98 ? 21.614 -7.450 -32.476 1.00 49.31 98 ASN A N 1
ATOM 727 C CA . ASN A 1 98 ? 21.822 -8.849 -32.886 1.00 49.31 98 ASN A CA 1
ATOM 728 C C . ASN A 1 98 ? 23.192 -9.423 -32.472 1.00 49.31 98 ASN A C 1
ATOM 730 O O . ASN A 1 98 ? 23.391 -10.629 -32.584 1.00 49.31 98 ASN A O 1
ATOM 734 N N . ASN A 1 99 ? 24.118 -8.591 -31.982 1.00 62.22 99 ASN A N 1
ATOM 735 C CA . ASN A 1 99 ? 25.421 -9.025 -31.467 1.00 62.22 99 ASN A CA 1
ATOM 736 C C . ASN A 1 99 ? 25.506 -9.014 -29.933 1.00 62.22 99 ASN A C 1
ATOM 738 O O . ASN A 1 99 ? 26.563 -9.314 -29.378 1.00 62.22 99 ASN A O 1
ATOM 742 N N . PHE A 1 100 ? 24.417 -8.677 -29.238 1.00 74.94 100 PHE A N 1
ATOM 743 C CA . PHE A 1 100 ? 24.366 -8.745 -27.784 1.00 74.94 100 PHE A CA 1
ATOM 744 C C . PHE A 1 100 ? 24.077 -10.167 -27.317 1.00 74.94 100 PHE A C 1
ATOM 746 O O . PHE A 1 100 ? 23.166 -10.831 -27.817 1.00 74.94 100 PHE A O 1
ATOM 753 N N . ASN A 1 101 ? 24.822 -10.621 -26.313 1.00 80.12 101 ASN A N 1
ATOM 754 C CA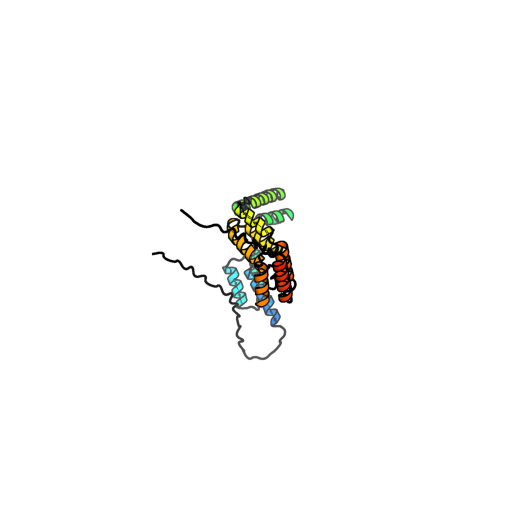 . ASN A 1 101 ? 24.462 -11.817 -25.567 1.00 80.12 101 ASN A CA 1
ATOM 755 C C . ASN A 1 101 ? 23.180 -11.567 -24.745 1.00 80.12 101 ASN A C 1
ATOM 757 O O . ASN A 1 101 ? 22.691 -10.442 -24.626 1.00 80.12 101 ASN A O 1
ATOM 761 N N . LYS A 1 102 ? 22.613 -12.630 -24.174 1.00 79.38 102 LYS A N 1
ATOM 762 C CA . LYS A 1 102 ? 21.337 -12.562 -23.450 1.00 79.38 102 LYS A CA 1
ATOM 763 C C . LYS A 1 102 ? 21.338 -11.530 -22.310 1.00 79.38 102 LYS A C 1
ATOM 765 O O . LYS A 1 102 ? 20.334 -10.846 -22.108 1.00 79.38 102 LYS A O 1
ATOM 770 N N . ASP A 1 103 ? 22.458 -11.387 -21.609 1.00 78.19 103 ASP A N 1
ATOM 771 C CA . ASP A 1 103 ? 22.582 -10.483 -20.462 1.00 78.19 103 ASP A CA 1
ATOM 772 C C . ASP A 1 103 ? 22.662 -9.020 -20.919 1.00 78.19 103 ASP A C 1
ATOM 774 O O . ASP A 1 103 ? 22.007 -8.148 -20.354 1.00 78.19 103 ASP A O 1
ATOM 778 N N . GLN A 1 104 ? 23.372 -8.760 -22.017 1.00 84.44 104 GLN A N 1
ATOM 779 C CA . GLN A 1 104 ? 23.452 -7.446 -22.660 1.00 84.44 104 GLN A CA 1
ATOM 780 C C . GLN A 1 104 ? 22.099 -7.004 -23.227 1.00 84.44 104 GLN A C 1
ATOM 782 O O . GLN A 1 104 ? 21.706 -5.850 -23.063 1.00 84.44 104 GLN A O 1
ATOM 787 N N . GLN A 1 105 ? 21.354 -7.922 -23.852 1.00 78.06 105 GLN A N 1
ATOM 788 C CA . GLN A 1 105 ? 19.989 -7.643 -24.303 1.00 78.06 105 GLN A CA 1
ATOM 789 C C . GLN A 1 105 ? 19.071 -7.330 -23.119 1.00 78.06 105 GLN A C 1
ATOM 791 O O . GLN A 1 105 ? 18.300 -6.375 -23.182 1.00 78.06 105 GLN A O 1
ATOM 796 N N . SER A 1 106 ? 19.179 -8.092 -22.027 1.00 79.56 106 SER A N 1
ATOM 797 C CA . SER A 1 106 ? 18.401 -7.847 -20.807 1.00 79.56 106 SER A CA 1
ATOM 798 C C . SER A 1 106 ? 18.708 -6.465 -20.227 1.00 79.56 106 SER A C 1
ATOM 800 O O . SER A 1 106 ? 17.787 -5.687 -19.999 1.00 79.56 106 SER A O 1
ATOM 802 N N . ALA A 1 107 ? 19.989 -6.102 -20.111 1.00 81.94 107 ALA A N 1
ATOM 803 C CA . ALA A 1 107 ? 20.411 -4.776 -19.666 1.00 81.94 107 ALA A CA 1
ATOM 804 C C . ALA A 1 107 ? 19.852 -3.653 -20.555 1.00 81.94 107 ALA A C 1
ATOM 806 O O . ALA A 1 107 ? 19.348 -2.654 -20.045 1.00 81.94 107 ALA A O 1
ATOM 807 N N . PHE A 1 108 ? 19.887 -3.834 -21.877 1.00 85.81 108 PHE A N 1
ATOM 808 C CA . PHE A 1 108 ? 19.322 -2.885 -22.834 1.00 85.81 108 PHE A CA 1
ATOM 809 C C . PHE A 1 108 ? 17.817 -2.675 -22.607 1.00 85.81 108 PHE A C 1
ATOM 811 O O . PHE A 1 108 ? 17.364 -1.537 -22.474 1.00 85.81 108 PHE A O 1
ATOM 818 N N . TYR A 1 109 ? 17.044 -3.763 -22.522 1.00 81.38 109 TYR A N 1
ATOM 819 C CA . TYR A 1 109 ? 15.598 -3.694 -22.290 1.00 81.38 109 TYR A CA 1
ATOM 820 C C . TYR A 1 109 ? 15.250 -3.114 -20.918 1.00 81.38 109 TYR A C 1
ATOM 822 O O . TYR A 1 109 ? 14.286 -2.358 -20.804 1.00 81.38 109 TYR A O 1
ATOM 830 N N . GLU A 1 110 ? 16.022 -3.441 -19.883 1.00 80.62 110 GLU A N 1
ATOM 831 C CA . GLU A 1 110 ? 15.826 -2.885 -18.548 1.00 80.62 110 GLU A CA 1
ATOM 832 C C . GLU A 1 110 ? 16.033 -1.367 -18.547 1.00 80.62 110 GLU A C 1
ATOM 834 O O . GLU A 1 110 ? 15.151 -0.647 -18.088 1.00 80.62 110 GLU A O 1
ATOM 839 N N . ILE A 1 111 ? 17.138 -0.869 -19.116 1.00 83.81 111 ILE A N 1
ATOM 840 C CA . ILE A 1 111 ? 17.437 0.573 -19.203 1.00 83.81 111 ILE A CA 1
ATOM 841 C C . ILE A 1 111 ? 16.358 1.314 -19.999 1.00 83.81 111 ILE A C 1
ATOM 843 O O . ILE A 1 111 ? 15.915 2.389 -19.590 1.00 83.81 111 ILE A O 1
ATOM 847 N N . LEU A 1 112 ? 15.906 0.737 -21.116 1.00 82.00 112 LEU A N 1
ATOM 848 C CA . LEU A 1 112 ? 14.906 1.354 -21.989 1.00 82.00 112 LEU A CA 1
ATOM 849 C C . LEU A 1 112 ? 13.570 1.614 -21.271 1.00 82.00 112 LEU A C 1
ATOM 851 O O . LEU A 1 112 ? 12.886 2.592 -21.578 1.00 82.00 112 LEU A O 1
ATOM 855 N N . ASN A 1 113 ? 13.218 0.757 -20.309 1.00 73.44 113 ASN A N 1
ATOM 856 C CA . ASN A 1 113 ? 11.940 0.781 -19.599 1.00 73.44 113 ASN A CA 1
ATOM 857 C C . ASN A 1 113 ? 12.019 1.404 -18.195 1.00 73.44 113 ASN A C 1
ATOM 859 O O . ASN A 1 113 ? 11.056 1.324 -17.433 1.00 73.44 113 ASN A O 1
ATOM 863 N N . MET A 1 114 ? 13.140 2.035 -17.830 1.00 79.56 114 MET A N 1
ATOM 864 C CA . MET A 1 114 ? 13.273 2.701 -16.533 1.00 79.56 114 MET A CA 1
ATOM 865 C C . MET A 1 114 ? 12.384 3.958 -16.458 1.00 79.56 114 MET A C 1
ATOM 867 O O . MET A 1 114 ? 12.574 4.891 -17.248 1.00 79.56 114 MET A O 1
ATOM 871 N N . PRO A 1 115 ? 11.426 4.017 -15.511 1.00 68.12 115 PRO A N 1
ATOM 872 C CA . PRO A 1 115 ? 10.386 5.046 -15.496 1.00 68.12 115 PRO A CA 1
ATOM 873 C C . PRO A 1 115 ? 10.894 6.428 -15.072 1.00 68.12 115 PRO A C 1
ATOM 875 O O . PRO A 1 115 ? 10.303 7.433 -15.458 1.00 68.12 115 PRO A O 1
ATOM 878 N N . ASN A 1 116 ? 11.987 6.492 -14.306 1.00 75.88 116 ASN A N 1
ATOM 879 C CA . ASN A 1 116 ? 12.476 7.735 -13.704 1.00 75.88 116 ASN A CA 1
ATOM 880 C C . ASN A 1 116 ? 13.681 8.321 -14.450 1.00 75.88 116 ASN A C 1
ATOM 882 O O . ASN A 1 116 ? 14.280 9.282 -13.978 1.00 75.88 116 ASN A O 1
ATOM 886 N N . LEU A 1 117 ? 14.059 7.744 -15.593 1.00 78.25 117 LEU A N 1
ATOM 887 C CA . LEU A 1 117 ? 15.075 8.311 -16.474 1.00 78.25 117 LEU A CA 1
ATOM 888 C C . LEU A 1 117 ? 14.405 9.131 -17.570 1.00 78.25 117 LEU A C 1
ATOM 890 O O . LEU A 1 117 ? 13.534 8.630 -18.291 1.00 78.25 117 LEU A O 1
ATOM 894 N N . ASN A 1 118 ? 14.863 10.372 -17.737 1.00 74.62 118 ASN A N 1
ATOM 895 C CA . ASN A 1 118 ? 14.469 11.171 -18.889 1.00 74.62 118 ASN A CA 1
ATOM 896 C C . ASN A 1 118 ? 15.100 10.622 -20.181 1.00 74.62 118 ASN A C 1
ATOM 898 O O . ASN A 1 118 ? 16.036 9.819 -20.160 1.00 74.62 118 ASN A O 1
ATOM 902 N N . GLU A 1 119 ? 14.580 11.064 -21.322 1.00 75.50 119 GLU A N 1
ATOM 903 C CA . GLU A 1 119 ? 14.956 10.533 -22.634 1.00 75.50 119 GLU A CA 1
ATOM 904 C C . GLU A 1 119 ? 16.455 10.707 -22.938 1.00 75.50 119 GLU A C 1
ATOM 906 O O . GLU A 1 119 ? 17.090 9.793 -23.456 1.00 75.50 119 GLU A O 1
ATOM 911 N N . ALA A 1 120 ? 17.060 11.827 -22.526 1.00 81.38 120 ALA A N 1
ATOM 912 C CA . ALA A 1 120 ? 18.487 12.081 -22.720 1.00 81.38 120 ALA A CA 1
ATOM 913 C C . ALA A 1 120 ? 19.375 11.147 -21.880 1.00 81.38 120 ALA A C 1
ATOM 915 O O . ALA A 1 120 ? 20.360 10.616 -22.386 1.00 81.38 120 ALA A O 1
ATOM 916 N N . GLN A 1 121 ? 19.019 10.909 -20.615 1.00 86.00 121 GLN A N 1
ATOM 917 C CA . GLN A 1 121 ? 19.739 9.985 -19.730 1.00 86.00 121 GLN A CA 1
ATOM 918 C C . GLN A 1 121 ? 19.628 8.545 -20.226 1.00 86.00 121 GLN A C 1
ATOM 920 O O . GLN A 1 121 ? 20.629 7.836 -20.309 1.00 86.00 121 GLN A O 1
ATOM 925 N N . ARG A 1 122 ? 18.413 8.132 -20.597 1.00 86.81 122 ARG A N 1
ATOM 926 C CA . ARG A 1 122 ? 18.144 6.811 -21.161 1.00 86.81 122 ARG A CA 1
ATOM 927 C C . ARG A 1 122 ? 18.959 6.591 -22.431 1.00 86.81 122 ARG A C 1
ATOM 929 O O . ARG A 1 122 ? 19.693 5.613 -22.512 1.00 86.81 122 ARG A O 1
ATOM 936 N N . ASN A 1 123 ? 18.894 7.525 -23.378 1.00 82.69 123 ASN A N 1
ATOM 937 C CA . ASN A 1 123 ? 19.649 7.438 -24.626 1.00 82.69 123 ASN A CA 1
ATOM 938 C C . ASN A 1 123 ? 21.163 7.453 -24.384 1.00 82.69 123 ASN A C 1
ATOM 940 O O . ASN A 1 123 ? 21.882 6.733 -25.069 1.00 82.69 123 ASN A O 1
ATOM 944 N N . GLY A 1 124 ? 21.642 8.196 -23.381 1.00 89.31 124 GLY A N 1
ATOM 945 C CA . GLY A 1 124 ? 23.042 8.176 -22.956 1.00 89.31 124 GLY A CA 1
ATOM 946 C C . GLY A 1 124 ? 23.508 6.789 -22.505 1.00 89.31 124 GLY A C 1
ATOM 947 O O . GLY A 1 124 ? 24.484 6.275 -23.044 1.00 89.31 124 GLY A O 1
ATOM 948 N N . PHE A 1 125 ? 22.782 6.142 -21.586 1.00 93.44 125 PHE A N 1
ATOM 949 C CA . PHE A 1 125 ? 23.122 4.786 -21.127 1.00 93.44 125 PHE A CA 1
ATOM 950 C C . PHE A 1 125 ? 23.016 3.742 -22.238 1.00 93.44 125 PHE A C 1
ATOM 952 O O . PHE A 1 125 ? 23.871 2.865 -22.352 1.00 93.44 125 PHE A O 1
ATOM 959 N N . ILE A 1 126 ? 21.986 3.846 -23.079 1.00 87.88 126 ILE A N 1
ATOM 960 C CA . ILE A 1 126 ? 21.822 2.966 -24.235 1.00 87.88 126 ILE A CA 1
ATOM 961 C C . ILE A 1 126 ? 22.993 3.132 -25.210 1.00 87.88 126 ILE A C 1
ATOM 963 O O . ILE A 1 126 ? 23.489 2.135 -25.731 1.00 87.88 126 ILE A O 1
ATOM 967 N N . GLN A 1 127 ? 23.472 4.358 -25.429 1.00 84.50 127 GLN A N 1
ATOM 968 C CA . GLN A 1 127 ? 24.633 4.603 -26.277 1.00 84.50 127 GLN A CA 1
ATOM 969 C C . GLN A 1 127 ? 25.912 4.028 -25.661 1.00 84.50 127 GLN A C 1
ATOM 971 O O . GLN A 1 127 ? 26.626 3.310 -26.350 1.00 84.50 127 GLN A O 1
ATOM 976 N N . SER A 1 128 ? 26.158 4.226 -24.362 1.00 90.62 128 SER A N 1
ATOM 977 C CA . SER A 1 128 ? 27.306 3.609 -23.679 1.00 90.62 128 SER A CA 1
ATOM 978 C C . SER A 1 128 ? 27.293 2.079 -23.774 1.00 90.62 128 SER A C 1
ATOM 980 O O . SER A 1 128 ? 28.340 1.464 -23.959 1.00 90.62 128 SER A O 1
ATOM 982 N N . LEU A 1 129 ? 26.108 1.464 -23.711 1.00 88.56 129 LEU A N 1
ATOM 983 C CA . LEU A 1 129 ? 25.936 0.024 -23.897 1.00 88.56 129 LEU A CA 1
ATOM 984 C C . LEU A 1 129 ? 26.202 -0.428 -25.345 1.00 88.56 129 LEU A C 1
ATOM 986 O O . LEU A 1 129 ? 26.692 -1.536 -25.554 1.00 88.56 129 LEU A O 1
ATOM 990 N N . LYS A 1 130 ? 25.885 0.410 -26.342 1.00 82.81 130 LYS A N 1
ATOM 991 C CA . LYS A 1 130 ? 26.211 0.164 -27.760 1.00 82.81 130 LYS A CA 1
ATOM 992 C C . LYS A 1 130 ? 27.704 0.341 -28.051 1.00 82.81 130 LYS A C 1
ATOM 994 O O . LYS A 1 130 ? 28.235 -0.401 -28.877 1.00 82.81 130 LYS A O 1
ATOM 999 N N . ASP A 1 131 ? 28.351 1.298 -27.392 1.00 86.06 131 ASP A N 1
ATOM 1000 C CA . ASP A 1 131 ? 29.765 1.625 -27.588 1.00 86.06 131 ASP A CA 1
ATOM 1001 C C . ASP A 1 131 ? 30.687 0.562 -26.960 1.00 86.06 131 ASP A C 1
ATOM 1003 O O . ASP A 1 131 ? 31.659 0.149 -27.593 1.00 86.06 131 ASP A O 1
ATOM 1007 N N . ASP A 1 132 ? 30.362 0.064 -25.759 1.00 86.31 132 ASP A N 1
ATOM 1008 C CA . ASP A 1 132 ? 31.064 -1.060 -25.128 1.00 86.31 132 ASP A CA 1
ATOM 1009 C C . ASP A 1 132 ? 30.093 -2.032 -24.422 1.00 86.31 132 ASP A C 1
ATOM 1011 O O . ASP A 1 132 ? 29.803 -1.904 -23.225 1.00 86.31 132 ASP A O 1
ATOM 1015 N N . PRO A 1 133 ? 29.627 -3.079 -25.127 1.00 86.25 133 PRO A N 1
ATOM 1016 C CA . PRO A 1 133 ? 28.679 -4.045 -24.570 1.00 86.25 133 PRO A CA 1
ATOM 1017 C C . PRO A 1 133 ? 29.254 -4.876 -23.415 1.00 86.25 133 PRO A C 1
ATOM 1019 O O . PRO A 1 133 ? 28.501 -5.455 -22.623 1.00 86.25 133 PRO A O 1
ATOM 1022 N N . SER A 1 134 ? 30.584 -4.969 -23.292 1.00 88.06 134 SER A N 1
ATOM 1023 C CA . SER A 1 134 ? 31.218 -5.700 -22.188 1.00 88.06 134 SER A CA 1
ATOM 1024 C C . SER A 1 134 ? 30.942 -5.037 -20.833 1.00 88.06 134 SER A C 1
ATOM 1026 O O . SER A 1 134 ? 30.902 -5.718 -19.810 1.00 88.06 134 SER A O 1
ATOM 1028 N N . GLN A 1 135 ? 30.641 -3.733 -20.835 1.00 89.56 135 GLN A N 1
ATOM 1029 C CA . GLN A 1 135 ? 30.315 -2.946 -19.645 1.00 89.56 135 GLN A CA 1
ATOM 1030 C C . GLN A 1 135 ? 28.838 -3.017 -19.248 1.00 89.56 135 GLN A C 1
ATOM 1032 O O . GLN A 1 135 ? 28.416 -2.285 -18.355 1.00 89.56 135 GLN A O 1
ATOM 1037 N N . SER A 1 136 ? 28.044 -3.894 -19.867 1.00 89.81 136 SER A N 1
ATOM 1038 C CA . SER A 1 136 ? 26.600 -4.005 -19.614 1.00 89.81 136 SER A CA 1
ATOM 1039 C C . SER A 1 136 ? 26.214 -4.057 -18.134 1.00 89.81 136 SER A C 1
ATOM 1041 O O . SER A 1 136 ? 25.317 -3.324 -17.722 1.00 89.81 136 SER A O 1
ATOM 1043 N N . THR A 1 137 ? 26.929 -4.831 -17.316 1.00 91.31 137 THR A N 1
ATOM 1044 C CA . THR A 1 137 ? 26.703 -4.904 -15.863 1.00 91.31 137 THR A CA 1
ATOM 1045 C C . THR A 1 137 ? 26.916 -3.557 -15.169 1.00 91.31 137 THR A C 1
ATOM 1047 O O . THR A 1 137 ? 26.111 -3.164 -14.324 1.00 91.31 137 THR A O 1
ATOM 1050 N N . ASN A 1 138 ? 27.976 -2.834 -15.537 1.00 93.81 138 ASN A N 1
ATOM 1051 C CA . ASN A 1 138 ? 28.324 -1.546 -14.936 1.00 93.81 138 ASN A CA 1
ATOM 1052 C C . ASN A 1 138 ? 27.333 -0.458 -15.365 1.00 93.81 138 ASN A C 1
ATOM 1054 O O . ASN A 1 138 ? 26.769 0.228 -14.515 1.00 93.81 138 ASN A O 1
ATOM 1058 N N . VAL A 1 139 ? 27.049 -0.366 -16.667 1.00 93.88 139 VAL A N 1
ATOM 1059 C CA . VAL A 1 139 ? 26.101 0.601 -17.242 1.00 93.88 139 VAL A CA 1
ATOM 1060 C C . VAL A 1 139 ? 24.691 0.388 -16.681 1.00 93.88 139 VAL A C 1
ATOM 1062 O O . VAL A 1 139 ? 24.038 1.348 -16.275 1.00 93.88 139 VAL A O 1
ATOM 1065 N N . LEU A 1 140 ? 24.228 -0.864 -16.585 1.00 92.38 140 LEU A N 1
ATOM 1066 C CA . LEU A 1 140 ? 22.936 -1.188 -15.973 1.00 92.38 140 LEU A CA 1
ATOM 1067 C C . LEU A 1 140 ? 22.903 -0.815 -14.487 1.00 92.38 140 LEU A C 1
ATOM 1069 O O . LEU A 1 140 ? 21.900 -0.285 -14.014 1.00 92.38 140 LEU A O 1
ATOM 1073 N N . GLY A 1 141 ? 23.984 -1.081 -13.749 1.00 93.19 141 GLY A N 1
ATOM 1074 C CA . GLY A 1 141 ? 24.098 -0.724 -12.336 1.00 93.19 141 GLY A CA 1
ATOM 1075 C C . GLY A 1 141 ? 24.016 0.786 -12.102 1.00 93.19 141 GLY A C 1
ATOM 1076 O O . GLY A 1 141 ? 23.282 1.236 -11.221 1.00 93.19 141 GLY A O 1
ATOM 1077 N N . GLU A 1 142 ? 24.709 1.579 -12.919 1.00 94.88 142 GLU A N 1
ATOM 1078 C CA . GLU A 1 142 ? 24.640 3.042 -12.867 1.00 94.88 142 GLU A CA 1
ATOM 1079 C C . GLU A 1 142 ? 23.255 3.568 -13.245 1.00 94.88 142 GLU A C 1
ATOM 1081 O O . GLU A 1 142 ? 22.712 4.420 -12.538 1.00 94.88 142 GLU A O 1
ATOM 1086 N N . ALA A 1 143 ? 22.649 3.020 -14.302 1.00 90.50 143 ALA A N 1
ATOM 1087 C CA . ALA A 1 143 ? 21.300 3.375 -14.721 1.00 90.50 143 ALA A CA 1
ATOM 1088 C C . ALA A 1 143 ? 20.266 3.071 -13.627 1.00 90.50 143 ALA A C 1
ATOM 1090 O O . ALA A 1 143 ? 19.459 3.942 -13.303 1.00 90.50 143 ALA A O 1
ATOM 1091 N N . LYS A 1 144 ? 20.333 1.890 -12.991 1.00 86.19 144 LYS A N 1
ATOM 1092 C CA . LYS A 1 144 ? 19.470 1.518 -11.855 1.00 86.19 144 LYS A CA 1
ATOM 1093 C C . LYS A 1 144 ? 19.647 2.471 -10.685 1.00 86.19 144 LYS A C 1
ATOM 1095 O O . LYS A 1 144 ? 18.667 3.034 -10.210 1.00 86.19 144 LYS A O 1
ATOM 1100 N N . LYS A 1 145 ? 20.891 2.724 -10.273 1.00 91.31 145 LYS A N 1
ATOM 1101 C CA . LYS A 1 145 ? 21.199 3.649 -9.176 1.00 91.31 145 LYS A CA 1
ATOM 1102 C C . LYS A 1 145 ? 20.676 5.056 -9.458 1.00 91.31 145 LYS A C 1
ATOM 1104 O O . LYS A 1 145 ? 20.131 5.706 -8.566 1.00 91.31 145 LYS A O 1
ATOM 1109 N N . LEU A 1 146 ? 20.825 5.534 -10.693 1.00 87.88 146 LEU A N 1
ATOM 1110 C CA . LEU A 1 146 ? 20.323 6.842 -11.091 1.00 87.88 146 LEU A CA 1
ATOM 1111 C C . LEU A 1 146 ? 18.786 6.862 -11.109 1.00 87.88 146 LEU A C 1
ATOM 1113 O O . LEU A 1 146 ? 18.196 7.772 -10.528 1.00 87.88 146 LEU A O 1
ATOM 1117 N N . ASN A 1 147 ? 18.150 5.840 -11.684 1.00 80.00 147 ASN A N 1
ATOM 1118 C CA . ASN A 1 147 ? 16.697 5.660 -11.714 1.00 80.00 147 ASN A CA 1
ATOM 1119 C C . ASN A 1 147 ? 16.083 5.550 -10.306 1.00 80.00 147 ASN A C 1
ATOM 1121 O O . ASN A 1 147 ? 15.007 6.089 -10.068 1.00 80.00 147 ASN A O 1
ATOM 1125 N N . GLU A 1 148 ? 16.758 4.896 -9.361 1.00 79.50 148 GLU A N 1
ATOM 1126 C CA . GLU A 1 148 ? 16.373 4.844 -7.944 1.00 79.50 148 GLU A CA 1
ATOM 1127 C C . GLU A 1 148 ? 16.561 6.199 -7.256 1.00 79.50 148 GLU A C 1
ATOM 1129 O O . GLU A 1 148 ? 15.709 6.638 -6.489 1.00 79.50 148 GLU A O 1
ATOM 1134 N N . SER A 1 149 ? 17.659 6.905 -7.540 1.00 79.56 149 SER A N 1
ATOM 1135 C CA . SER A 1 149 ? 17.919 8.221 -6.944 1.00 79.56 149 SER A CA 1
ATOM 1136 C C . SER A 1 149 ? 16.948 9.308 -7.416 1.00 79.56 149 SER A C 1
ATOM 1138 O O . SER A 1 149 ? 16.695 10.252 -6.665 1.00 79.56 149 SER A O 1
ATOM 1140 N N . GLN A 1 150 ? 16.436 9.156 -8.641 1.00 72.12 150 GLN A N 1
ATOM 1141 C CA . GLN A 1 150 ? 15.447 10.020 -9.285 1.00 72.12 150 GLN A CA 1
ATOM 1142 C C . GLN A 1 150 ? 14.019 9.504 -9.132 1.00 72.12 150 GLN A C 1
ATOM 1144 O O . GLN A 1 150 ? 13.084 10.200 -9.527 1.00 72.12 150 GLN A O 1
ATOM 1149 N N . ALA A 1 151 ? 13.835 8.311 -8.554 1.00 66.50 151 ALA A N 1
ATOM 1150 C CA . ALA A 1 151 ? 12.518 7.882 -8.126 1.00 66.50 151 ALA A CA 1
ATOM 1151 C C . ALA A 1 151 ? 11.931 8.982 -7.240 1.00 66.50 151 ALA A C 1
ATOM 1153 O O . ALA A 1 151 ? 12.684 9.566 -6.449 1.00 66.50 151 ALA A O 1
ATOM 1154 N N . PRO A 1 152 ? 10.628 9.288 -7.361 1.00 54.25 152 PRO A N 1
ATOM 1155 C CA . PRO A 1 152 ? 9.966 10.200 -6.448 1.00 54.25 152 PRO A CA 1
ATOM 1156 C C . PRO A 1 152 ? 10.271 9.745 -5.023 1.00 54.25 152 PRO A C 1
ATOM 1158 O O . PRO A 1 152 ? 9.766 8.727 -4.552 1.00 54.25 152 PRO A O 1
ATOM 1161 N N . LYS A 1 153 ? 11.174 10.458 -4.348 1.00 54.22 153 LYS A N 1
ATOM 1162 C CA . LYS A 1 153 ? 11.417 10.226 -2.937 1.00 54.22 153 LYS A CA 1
ATOM 1163 C C . LYS A 1 153 ? 10.212 10.836 -2.260 1.00 54.22 153 LYS A C 1
ATOM 1165 O O . LYS A 1 153 ? 10.119 12.053 -2.149 1.00 54.22 153 LYS A O 1
ATOM 1170 N N . ALA A 1 154 ? 9.280 9.987 -1.841 1.00 50.81 154 ALA A N 1
ATOM 1171 C CA . ALA A 1 154 ? 8.459 10.340 -0.706 1.00 50.81 154 ALA A CA 1
ATOM 1172 C C . ALA A 1 154 ? 9.430 10.790 0.386 1.00 50.81 154 ALA A C 1
ATOM 1174 O O . ALA A 1 154 ? 10.280 10.003 0.823 1.00 50.81 154 ALA A O 1
ATOM 1175 N N . ASP A 1 155 ? 9.381 12.069 0.746 1.00 46.66 155 ASP A N 1
ATOM 1176 C CA . ASP A 1 155 ? 10.122 12.592 1.879 1.00 46.66 155 ASP A CA 1
ATOM 1177 C C . ASP A 1 155 ? 9.645 11.823 3.117 1.00 46.66 155 ASP A C 1
ATOM 1179 O O . ASP A 1 155 ? 8.679 12.189 3.779 1.00 46.66 155 ASP A O 1
ATOM 1183 N N . ASN A 1 156 ? 10.331 10.724 3.441 1.00 55.88 156 ASN A N 1
ATOM 1184 C CA . ASN A 1 156 ? 10.132 9.927 4.651 1.00 55.88 156 ASN A CA 1
ATOM 1185 C C . ASN A 1 156 ? 10.668 10.677 5.887 1.00 55.88 156 ASN A C 1
ATOM 1187 O O . ASN A 1 156 ? 11.229 10.080 6.801 1.00 55.88 156 ASN A O 1
ATOM 1191 N N . ASN A 1 157 ? 10.517 12.001 5.917 1.00 64.25 157 ASN A N 1
ATOM 1192 C CA . ASN A 1 157 ? 10.627 12.799 7.121 1.00 64.25 157 ASN A CA 1
ATOM 1193 C C . ASN A 1 157 ? 9.210 13.185 7.531 1.00 64.25 157 ASN A C 1
ATOM 1195 O O . ASN A 1 157 ? 8.787 14.330 7.378 1.00 64.25 157 ASN A O 1
ATOM 1199 N N . PHE A 1 158 ? 8.457 12.183 7.991 1.00 72.94 158 PHE A N 1
ATOM 1200 C CA . PHE A 1 158 ? 7.138 12.424 8.542 1.00 72.94 158 PHE A CA 1
ATOM 1201 C C . PHE A 1 158 ? 7.255 13.477 9.646 1.00 72.94 158 PHE A C 1
ATOM 1203 O O . PHE A 1 158 ? 8.018 13.302 10.601 1.00 72.94 158 PHE A O 1
ATOM 1210 N N . ASN A 1 159 ? 6.487 14.556 9.530 1.00 80.50 159 ASN A N 1
ATOM 1211 C CA . ASN A 1 159 ? 6.263 15.453 10.652 1.00 80.50 159 ASN A CA 1
ATOM 1212 C C . ASN A 1 159 ? 5.534 14.697 11.778 1.00 80.50 159 ASN A C 1
ATOM 1214 O O . ASN A 1 159 ? 5.099 13.552 11.623 1.00 80.50 159 ASN A O 1
ATOM 1218 N N . LYS A 1 160 ? 5.414 15.319 12.948 1.00 80.06 160 LYS A N 1
ATOM 1219 C CA . LYS A 1 160 ? 4.881 14.640 14.132 1.00 80.06 160 LYS A CA 1
ATOM 1220 C C . LYS A 1 160 ? 3.450 14.133 13.916 1.00 80.06 160 LYS A C 1
ATOM 1222 O O . LYS A 1 160 ? 3.110 13.046 14.370 1.00 80.06 160 LYS A O 1
ATOM 1227 N N . GLU A 1 161 ? 2.636 14.885 13.185 1.00 83.69 161 GLU A N 1
ATOM 1228 C CA . GLU A 1 161 ? 1.259 14.531 12.847 1.00 83.69 161 GLU A CA 1
ATOM 1229 C C . GLU A 1 161 ? 1.191 13.309 11.921 1.00 83.69 161 GLU A C 1
ATOM 1231 O O . GLU A 1 161 ? 0.381 12.409 12.135 1.00 83.69 161 GLU A O 1
ATOM 1236 N N . GLN A 1 162 ? 2.076 13.235 10.930 1.00 87.00 162 GLN A N 1
ATOM 1237 C CA . GLN A 1 162 ? 2.171 12.109 10.005 1.00 87.00 162 GLN A CA 1
ATOM 1238 C C . GLN A 1 162 ? 2.704 10.846 10.691 1.00 87.00 162 GLN A C 1
ATOM 1240 O O . GLN A 1 162 ? 2.188 9.757 10.448 1.00 87.00 162 GLN A O 1
ATOM 1245 N N . GLN A 1 163 ? 3.683 10.985 11.594 1.00 79.00 163 GLN A N 1
ATOM 1246 C CA . GLN A 1 163 ? 4.156 9.871 12.422 1.00 79.00 163 GLN A CA 1
ATOM 1247 C C . GLN A 1 163 ? 3.026 9.336 13.302 1.00 79.00 163 GLN A C 1
ATOM 1249 O O . GLN A 1 163 ? 2.823 8.126 13.366 1.00 79.00 163 GLN A O 1
ATOM 1254 N N . ASN A 1 164 ? 2.252 10.223 13.932 1.00 80.75 164 ASN A N 1
ATOM 1255 C CA . ASN A 1 164 ? 1.092 9.824 14.726 1.00 80.75 164 ASN A CA 1
ATOM 1256 C C . ASN A 1 164 ? 0.058 9.084 13.871 1.00 80.75 164 ASN A C 1
ATOM 1258 O O . ASN A 1 164 ? -0.377 8.006 14.259 1.00 80.75 164 ASN A O 1
ATOM 1262 N N . ALA A 1 165 ? -0.277 9.600 12.684 1.00 87.56 165 ALA A N 1
ATOM 1263 C CA . ALA A 1 165 ? -1.192 8.924 11.765 1.00 87.56 165 ALA A CA 1
ATOM 1264 C C . ALA A 1 165 ? -0.689 7.525 11.376 1.00 87.56 165 ALA A C 1
ATOM 1266 O O . ALA A 1 165 ? -1.459 6.566 11.406 1.00 87.56 165 ALA A O 1
ATOM 1267 N N . PHE A 1 166 ? 0.607 7.388 11.084 1.00 87.44 166 PHE A N 1
ATOM 1268 C CA . PHE A 1 166 ? 1.240 6.104 10.794 1.00 87.44 166 PHE A CA 1
ATOM 1269 C C . PHE A 1 166 ? 1.105 5.125 11.969 1.00 87.44 166 PHE A C 1
ATOM 1271 O O . PHE A 1 166 ? 0.630 4.004 11.789 1.00 87.44 166 PHE A O 1
ATOM 1278 N N . TYR A 1 167 ? 1.483 5.553 13.180 1.00 82.81 167 TYR A N 1
ATOM 1279 C CA . TYR A 1 167 ? 1.397 4.728 14.388 1.00 82.81 167 TYR A CA 1
ATOM 1280 C C . TYR A 1 167 ? -0.043 4.347 14.736 1.00 82.81 167 TYR A C 1
ATOM 1282 O O . TYR A 1 167 ? -0.288 3.214 15.147 1.00 82.81 167 TYR A O 1
ATOM 1290 N N . GLU A 1 168 ? -0.997 5.262 14.575 1.00 87.00 168 GLU A N 1
ATOM 1291 C CA . GLU A 1 168 ? -2.407 4.987 14.837 1.00 87.00 168 GLU A CA 1
ATOM 1292 C C . GLU A 1 168 ? -2.959 3.949 13.857 1.00 87.00 168 GLU A C 1
ATOM 1294 O O . GLU A 1 168 ? -3.531 2.960 14.304 1.00 87.00 168 GLU A O 1
ATOM 1299 N N . ILE A 1 169 ? -2.739 4.122 12.547 1.00 87.81 169 ILE A N 1
ATOM 1300 C CA . ILE A 1 169 ? -3.187 3.178 11.507 1.00 87.81 169 ILE A CA 1
ATOM 1301 C C . ILE A 1 169 ? -2.574 1.791 11.725 1.00 87.81 169 ILE A C 1
ATOM 1303 O O . ILE A 1 169 ? -3.280 0.785 11.647 1.00 87.81 169 ILE A O 1
ATOM 1307 N N . LEU A 1 170 ? -1.277 1.728 12.039 1.00 82.38 170 LEU A N 1
ATOM 1308 C CA . LEU A 1 170 ? -0.557 0.472 12.252 1.00 82.38 170 LEU A CA 1
ATOM 1309 C C . LEU A 1 170 ? -1.143 -0.369 13.401 1.00 82.38 170 LEU A C 1
ATOM 1311 O O . LEU A 1 170 ? -1.095 -1.600 13.349 1.00 82.38 170 LEU A O 1
ATOM 1315 N N . ASN A 1 171 ? -1.700 0.291 14.420 1.00 78.75 171 ASN A N 1
ATOM 1316 C CA . ASN A 1 171 ? -2.208 -0.335 15.640 1.00 78.75 171 ASN A CA 1
ATOM 1317 C C . ASN A 1 171 ? -3.744 -0.428 15.693 1.00 78.75 171 ASN A C 1
ATOM 1319 O O . ASN A 1 171 ? -4.302 -0.716 16.753 1.00 78.75 171 ASN A O 1
ATOM 1323 N N . MET A 1 172 ? -4.448 -0.197 14.580 1.00 84.56 172 MET A N 1
ATOM 1324 C CA . MET A 1 172 ? -5.906 -0.338 14.541 1.00 84.56 172 MET A CA 1
ATOM 1325 C C . MET A 1 172 ? -6.319 -1.818 14.638 1.00 84.56 172 MET A C 1
ATOM 1327 O O . MET A 1 172 ? -5.952 -2.610 13.766 1.00 84.56 172 MET A O 1
ATOM 1331 N N . PRO A 1 173 ? -7.093 -2.210 15.667 1.00 77.62 173 PRO A N 1
ATOM 1332 C CA . PRO A 1 173 ? -7.348 -3.618 15.975 1.00 77.62 173 PRO A CA 1
ATOM 1333 C C . PRO A 1 173 ? -8.299 -4.303 14.989 1.00 77.62 173 PRO A C 1
ATOM 1335 O O . PRO A 1 173 ? -8.243 -5.519 14.844 1.00 77.62 173 PRO A O 1
ATOM 1338 N N . ASN A 1 174 ? -9.158 -3.540 14.309 1.00 83.31 174 ASN A N 1
ATOM 1339 C CA . ASN A 1 174 ? -10.214 -4.082 13.457 1.00 83.31 174 ASN A CA 1
ATOM 1340 C C . ASN A 1 174 ? -9.898 -3.941 11.964 1.00 83.31 174 ASN A C 1
ATOM 1342 O O . ASN A 1 174 ? -10.774 -4.183 11.145 1.00 83.31 174 ASN A O 1
ATOM 1346 N N . LEU A 1 175 ? -8.681 -3.523 11.598 1.00 84.19 175 LEU A N 1
ATOM 1347 C CA . LEU A 1 175 ? -8.216 -3.541 10.211 1.00 84.19 175 LEU A CA 1
ATOM 1348 C C . LEU A 1 175 ? -7.422 -4.819 9.948 1.00 84.19 175 LEU A C 1
ATOM 1350 O O . LEU A 1 175 ? -6.464 -5.124 10.671 1.00 84.19 175 LEU A O 1
ATOM 1354 N N . ASN A 1 176 ? -7.776 -5.525 8.873 1.00 82.38 176 ASN A N 1
ATOM 1355 C CA . ASN A 1 176 ? -6.967 -6.640 8.386 1.00 82.38 176 ASN A CA 1
ATOM 1356 C C . ASN A 1 176 ? -5.620 -6.149 7.813 1.00 82.38 176 ASN A C 1
ATOM 1358 O O . ASN A 1 176 ? -5.420 -4.951 7.585 1.00 82.38 176 ASN A O 1
ATOM 1362 N N . GLU A 1 177 ? -4.677 -7.070 7.604 1.00 73.56 177 GLU A N 1
ATOM 1363 C CA . GLU A 1 177 ? -3.313 -6.726 7.177 1.00 73.56 177 GLU A CA 1
ATOM 1364 C C . GLU A 1 177 ? -3.269 -6.033 5.811 1.00 73.56 177 GLU A C 1
ATOM 1366 O O . GLU A 1 177 ? -2.534 -5.062 5.653 1.00 73.56 177 GLU A O 1
ATOM 1371 N N . GLU A 1 178 ? -4.082 -6.462 4.842 1.00 87.75 178 GLU A N 1
ATOM 1372 C CA . GLU A 1 178 ? -4.123 -5.849 3.508 1.00 87.75 178 GLU A CA 1
ATOM 1373 C C . GLU A 1 178 ? -4.623 -4.403 3.555 1.00 87.75 178 GLU A C 1
ATOM 1375 O O . GLU A 1 178 ? -4.004 -3.512 2.977 1.00 87.75 178 GLU A O 1
ATOM 1380 N N . GLN A 1 179 ? -5.705 -4.141 4.292 1.00 88.31 179 GLN A N 1
ATOM 1381 C CA . GLN A 1 179 ? -6.255 -2.796 4.475 1.00 88.31 179 GLN A CA 1
ATOM 1382 C C . GLN A 1 179 ? -5.259 -1.890 5.193 1.00 88.31 179 GLN A C 1
ATOM 1384 O O . GLN A 1 179 ? -5.023 -0.758 4.769 1.00 88.31 179 GLN A O 1
ATOM 1389 N N . ARG A 1 180 ? -4.641 -2.398 6.264 1.00 89.56 180 ARG A N 1
ATOM 1390 C CA . ARG A 1 180 ? -3.620 -1.676 7.024 1.00 89.56 180 ARG A CA 1
ATOM 1391 C C . ARG A 1 180 ? -2.422 -1.333 6.146 1.00 89.56 180 ARG A C 1
ATOM 1393 O O . ARG A 1 180 ? -2.024 -0.173 6.097 1.00 89.56 180 ARG A O 1
ATOM 1400 N N . ASN A 1 181 ? -1.883 -2.311 5.422 1.00 78.62 181 ASN A N 1
ATOM 1401 C CA . ASN A 1 181 ? -0.753 -2.110 4.518 1.00 78.62 181 ASN A CA 1
ATOM 1402 C C . ASN A 1 181 ? -1.108 -1.144 3.382 1.00 78.62 181 ASN A C 1
ATOM 1404 O O . ASN A 1 181 ? -0.284 -0.301 3.040 1.00 78.62 181 ASN A O 1
ATOM 1408 N N . GLY A 1 182 ? -2.339 -1.200 2.866 1.00 90.56 182 GLY A N 1
ATOM 1409 C CA . GLY A 1 182 ? -2.861 -0.245 1.891 1.00 90.56 182 GLY A CA 1
ATOM 1410 C C . GLY A 1 182 ? -2.835 1.196 2.406 1.00 90.56 182 GLY A C 1
ATOM 1411 O O . GLY A 1 182 ? -2.215 2.052 1.781 1.00 90.56 182 GLY A O 1
ATOM 1412 N N . PHE A 1 183 ? -3.419 1.463 3.582 1.00 93.81 183 PHE A N 1
ATOM 1413 C CA . PHE A 1 183 ? -3.396 2.805 4.185 1.00 93.81 183 PHE A CA 1
ATOM 1414 C C . PHE A 1 183 ? -1.977 3.294 4.488 1.00 93.81 183 PHE A C 1
ATOM 1416 O O . PHE A 1 183 ? -1.659 4.458 4.245 1.00 93.81 183 PHE A O 1
ATOM 1423 N N . ILE A 1 184 ? -1.116 2.415 5.007 1.00 87.00 184 ILE A N 1
ATOM 1424 C CA . ILE A 1 184 ? 0.280 2.745 5.307 1.00 87.00 184 ILE A CA 1
ATOM 1425 C C . ILE A 1 184 ? 1.057 3.069 4.028 1.00 87.00 184 ILE A C 1
ATOM 1427 O O . ILE A 1 184 ? 1.866 3.997 4.034 1.00 87.00 184 ILE A O 1
ATOM 1431 N N . GLN A 1 185 ? 0.817 2.346 2.933 1.00 85.44 185 GLN A N 1
ATOM 1432 C CA . GLN A 1 185 ? 1.458 2.628 1.653 1.00 85.44 185 GLN A CA 1
ATOM 1433 C C . GLN A 1 185 ? 0.973 3.958 1.075 1.00 85.44 185 GLN A C 1
ATOM 1435 O O . GLN A 1 185 ? 1.801 4.800 0.750 1.00 85.44 185 GLN A O 1
ATOM 1440 N N . SER A 1 186 ? -0.339 4.214 1.060 1.00 91.25 186 SER A N 1
ATOM 1441 C CA . SER A 1 186 ? -0.877 5.509 0.620 1.00 91.25 186 SER A CA 1
ATOM 1442 C C . SER A 1 186 ? -0.345 6.683 1.451 1.00 91.25 186 SER A C 1
ATOM 1444 O O . SER A 1 186 ? -0.092 7.754 0.907 1.00 91.25 186 SER A O 1
ATOM 1446 N N . LEU A 1 187 ? -0.126 6.482 2.757 1.00 87.81 187 LEU A N 1
ATOM 1447 C CA . LEU A 1 187 ? 0.473 7.489 3.638 1.00 87.81 187 LEU A CA 1
ATOM 1448 C C . LEU A 1 187 ? 1.950 7.751 3.316 1.00 87.81 187 LEU A C 1
ATOM 1450 O O . LEU A 1 187 ? 2.414 8.877 3.477 1.00 87.81 187 LEU A O 1
ATOM 1454 N N . LYS A 1 188 ? 2.693 6.727 2.883 1.00 82.19 188 LYS A N 1
ATOM 1455 C CA . LYS A 1 188 ? 4.072 6.885 2.404 1.00 82.19 188 LYS A CA 1
ATOM 1456 C C . LYS A 1 188 ? 4.110 7.572 1.045 1.00 82.19 188 LYS A C 1
ATOM 1458 O O . LYS A 1 188 ? 4.966 8.421 0.850 1.00 82.19 188 LYS A O 1
ATOM 1463 N N . ASP A 1 189 ? 3.198 7.229 0.140 1.00 85.19 189 ASP A N 1
ATOM 1464 C CA . ASP A 1 189 ? 3.158 7.784 -1.215 1.00 85.19 189 ASP A CA 1
ATOM 1465 C C . ASP A 1 189 ? 2.769 9.276 -1.207 1.00 85.19 189 ASP A C 1
ATOM 1467 O O . ASP A 1 189 ? 3.362 10.065 -1.941 1.00 85.19 189 ASP A O 1
ATOM 1471 N N . ASP A 1 190 ? 1.831 9.684 -0.340 1.00 84.81 190 ASP A N 1
ATOM 1472 C CA . ASP A 1 190 ? 1.475 11.093 -0.118 1.00 84.81 190 ASP A CA 1
ATOM 1473 C C . ASP A 1 190 ? 1.262 11.420 1.380 1.00 84.81 190 ASP A C 1
ATOM 1475 O O . ASP A 1 190 ? 0.130 11.427 1.887 1.00 84.81 190 ASP A O 1
ATOM 1479 N N . PRO A 1 191 ? 2.337 11.779 2.111 1.00 86.44 191 PRO A N 1
ATOM 1480 C CA . PRO A 1 191 ? 2.261 12.145 3.527 1.00 86.44 191 PRO A CA 1
ATOM 1481 C C . PRO A 1 191 ? 1.354 13.349 3.820 1.00 86.44 191 PRO A C 1
ATOM 1483 O O . PRO A 1 191 ? 0.880 13.524 4.952 1.00 86.44 191 PRO A O 1
ATOM 1486 N N . SER A 1 192 ? 1.095 14.213 2.831 1.00 87.38 192 SER A N 1
ATOM 1487 C CA . SER A 1 192 ? 0.223 15.380 3.012 1.00 87.38 192 SER A CA 1
ATOM 1488 C C . SER A 1 192 ? -1.233 14.978 3.288 1.00 87.38 192 SER A C 1
ATOM 1490 O O . SER A 1 192 ? -1.961 15.723 3.944 1.00 87.38 192 SER A O 1
ATOM 1492 N N . GLN A 1 193 ? -1.631 13.762 2.893 1.00 91.38 193 GLN A N 1
ATOM 1493 C CA . GLN A 1 193 ? -2.974 13.208 3.100 1.00 91.38 193 GLN A CA 1
ATOM 1494 C C . GLN A 1 193 ? -3.163 12.519 4.452 1.00 91.38 193 GLN A C 1
ATOM 1496 O O . GLN A 1 193 ? -4.228 11.952 4.698 1.00 91.38 193 GLN A O 1
ATOM 1501 N N . SER A 1 194 ? -2.174 12.575 5.346 1.00 92.25 194 SER A N 1
ATOM 1502 C CA . SER A 1 194 ? -2.213 11.902 6.654 1.00 92.25 194 SER A CA 1
ATOM 1503 C C . SER A 1 194 ? -3.522 12.085 7.428 1.00 92.25 194 SER A C 1
ATOM 1505 O O . SER A 1 194 ? -4.077 11.105 7.920 1.00 92.25 194 SER A O 1
ATOM 1507 N N . ALA A 1 195 ? -4.069 13.303 7.476 1.00 92.75 195 ALA A N 1
ATOM 1508 C CA . ALA A 1 195 ? -5.338 13.582 8.149 1.00 92.75 195 ALA A CA 1
ATOM 1509 C C . ALA A 1 195 ? -6.541 12.867 7.501 1.00 92.75 195 ALA A C 1
ATOM 1511 O O . ALA A 1 195 ? -7.392 12.323 8.207 1.00 92.75 195 ALA A O 1
ATOM 1512 N N . ASN A 1 196 ? -6.600 12.844 6.166 1.00 95.88 196 ASN A N 1
ATOM 1513 C CA . ASN A 1 196 ? -7.686 12.207 5.419 1.00 95.88 196 ASN A CA 1
ATOM 1514 C C . ASN A 1 196 ? -7.607 10.681 5.541 1.00 95.88 196 ASN A C 1
ATOM 1516 O O . ASN A 1 196 ? -8.599 10.043 5.892 1.00 95.88 196 ASN A O 1
ATOM 1520 N N . LEU A 1 197 ? -6.413 10.115 5.344 1.00 95.62 197 LEU A N 1
ATOM 1521 C CA . LEU A 1 197 ? -6.166 8.675 5.436 1.00 95.62 197 LEU A CA 1
ATOM 1522 C C . LEU A 1 197 ? -6.429 8.143 6.847 1.00 95.62 197 LEU A C 1
ATOM 1524 O O . LEU A 1 197 ? -7.099 7.126 7.004 1.00 95.62 197 LEU A O 1
ATOM 1528 N N . LEU A 1 198 ? -5.973 8.853 7.886 1.00 95.25 198 LEU A N 1
ATOM 1529 C CA . LEU A 1 198 ? -6.252 8.480 9.273 1.00 95.25 198 LEU A CA 1
ATOM 1530 C C . LEU A 1 198 ? -7.755 8.500 9.568 1.00 95.25 198 LEU A C 1
ATOM 1532 O O . LEU A 1 198 ? -8.262 7.602 10.239 1.00 95.25 198 LEU A O 1
ATOM 1536 N N . SER A 1 199 ? -8.479 9.509 9.072 1.00 95.75 199 SER A N 1
ATOM 1537 C CA . SER A 1 199 ? -9.930 9.598 9.258 1.00 95.75 199 SER A CA 1
ATOM 1538 C C . SER A 1 199 ? -10.667 8.445 8.576 1.00 95.75 199 SER A C 1
ATOM 1540 O O . SER A 1 199 ? -11.590 7.879 9.167 1.00 95.75 199 SER A O 1
ATOM 1542 N N . GLU A 1 200 ? -10.262 8.078 7.363 1.00 96.56 200 GLU A N 1
ATOM 1543 C CA . GLU A 1 200 ? -10.847 6.964 6.622 1.00 96.56 200 GLU A CA 1
ATOM 1544 C C . GLU A 1 200 ? -10.543 5.617 7.286 1.00 96.56 200 GLU A C 1
ATOM 1546 O O . GLU A 1 200 ? -11.463 4.827 7.512 1.00 96.56 200 GLU A O 1
ATOM 1551 N N . ALA A 1 201 ? -9.293 5.400 7.699 1.00 93.69 201 ALA A N 1
ATOM 1552 C CA . ALA A 1 201 ? -8.877 4.216 8.439 1.00 93.69 201 ALA A CA 1
ATOM 1553 C C . ALA A 1 201 ? -9.648 4.071 9.760 1.00 93.69 201 ALA A C 1
ATOM 1555 O O . ALA A 1 201 ? -10.167 2.992 10.040 1.00 93.69 201 ALA A O 1
ATOM 1556 N N . LYS A 1 202 ? -9.816 5.156 10.535 1.00 91.25 202 LYS A N 1
ATOM 1557 C CA . LYS A 1 202 ? -10.627 5.158 11.770 1.00 91.25 202 LYS A CA 1
ATOM 1558 C C . LYS A 1 202 ? -12.072 4.779 11.497 1.00 91.25 202 LYS A C 1
ATOM 1560 O O . LYS A 1 202 ? -12.602 3.889 12.153 1.00 91.25 202 LYS A O 1
ATOM 1565 N N . LYS A 1 203 ? -12.696 5.405 10.500 1.00 94.06 203 LYS A N 1
ATOM 1566 C CA . LYS A 1 203 ? -14.081 5.114 10.122 1.00 94.06 203 LYS A CA 1
ATOM 1567 C C . LYS A 1 203 ? -14.254 3.657 9.694 1.00 94.06 203 LYS A C 1
ATOM 1569 O O . LYS A 1 203 ? -15.241 3.019 10.058 1.00 94.06 203 LYS A O 1
ATOM 1574 N N . LEU A 1 204 ? -13.300 3.123 8.934 1.00 92.00 204 LEU A N 1
ATOM 1575 C CA . LEU A 1 204 ? -13.318 1.727 8.521 1.00 92.00 204 LEU A CA 1
ATOM 1576 C C . LEU A 1 204 ? -13.132 0.799 9.730 1.00 92.00 204 LEU A C 1
ATOM 1578 O O . LEU A 1 204 ? -13.942 -0.105 9.920 1.00 92.00 204 LEU A O 1
ATOM 1582 N N . ASN A 1 205 ? -12.152 1.079 10.588 1.00 85.44 205 ASN A N 1
ATOM 1583 C CA . ASN A 1 205 ? -11.895 0.358 11.834 1.00 85.44 205 ASN A CA 1
ATOM 1584 C C . ASN A 1 205 ? -13.102 0.379 12.791 1.00 85.44 205 ASN A C 1
ATOM 1586 O O . ASN A 1 205 ? -13.376 -0.617 13.449 1.00 85.44 205 ASN A O 1
ATOM 1590 N N . GLU A 1 206 ? -13.844 1.484 12.866 1.00 86.75 206 GLU A N 1
ATOM 1591 C CA . GLU A 1 206 ? -15.098 1.586 13.623 1.00 86.75 206 GLU A CA 1
ATOM 1592 C C . GLU A 1 206 ? -16.220 0.766 12.978 1.00 86.75 206 GLU A C 1
ATOM 1594 O O . GLU A 1 206 ? -16.965 0.078 13.669 1.00 86.75 206 GLU A O 1
ATOM 1599 N N . SER A 1 207 ? -16.342 0.801 11.648 1.00 85.94 207 SER A N 1
ATOM 1600 C CA . SER A 1 207 ? -17.371 0.038 10.929 1.00 85.94 207 SER A CA 1
ATOM 1601 C C . SER A 1 207 ? -17.163 -1.477 10.999 1.00 85.94 207 SER A C 1
ATOM 1603 O O . SER A 1 207 ? -18.137 -2.232 10.953 1.00 85.94 207 SER A O 1
ATOM 1605 N N . GLN A 1 208 ? -15.898 -1.891 11.106 1.00 81.06 208 GLN A N 1
ATOM 1606 C CA . GLN A 1 208 ? -15.453 -3.275 11.242 1.00 81.06 208 GLN A CA 1
ATOM 1607 C C . GLN A 1 208 ? -15.257 -3.690 12.698 1.00 81.06 208 GLN A C 1
ATOM 1609 O O . GLN A 1 208 ? -15.018 -4.868 12.959 1.00 81.06 208 GLN A O 1
ATOM 1614 N N . ALA A 1 209 ? -15.364 -2.750 13.645 1.00 76.62 209 ALA A N 1
ATOM 1615 C CA . ALA A 1 209 ? -15.393 -3.099 15.050 1.00 76.62 209 ALA A CA 1
ATOM 1616 C C . ALA A 1 209 ? -16.475 -4.160 15.253 1.00 76.62 209 ALA A C 1
ATOM 1618 O O . ALA A 1 209 ? -17.555 -4.031 14.657 1.00 76.62 209 ALA A O 1
ATOM 1619 N N . PRO A 1 210 ? -16.212 -5.195 16.071 1.00 61.00 210 PRO A N 1
ATOM 1620 C CA . PRO A 1 210 ? -17.244 -6.132 16.459 1.00 61.00 210 PRO A CA 1
ATOM 1621 C C . PRO A 1 210 ? -18.424 -5.304 16.942 1.00 61.00 210 PRO A C 1
ATOM 1623 O O . PRO A 1 210 ? -18.328 -4.576 17.935 1.00 61.00 210 PRO A O 1
ATOM 1626 N N . LYS A 1 211 ? -19.524 -5.337 16.186 1.00 57.28 211 LYS A N 1
ATOM 1627 C CA . LYS A 1 211 ? -20.764 -4.759 16.667 1.00 57.28 211 LYS A CA 1
ATOM 1628 C C . LYS A 1 211 ? -21.120 -5.646 17.842 1.00 57.28 211 LYS A C 1
ATOM 1630 O O . LYS A 1 211 ? -21.584 -6.760 17.635 1.00 57.28 211 LYS A O 1
ATOM 1635 N N . ALA A 1 212 ? -20.854 -5.172 19.060 1.00 51.75 212 ALA A N 1
ATOM 1636 C CA . ALA A 1 212 ? -21.603 -5.652 20.204 1.00 51.75 212 ALA A CA 1
ATOM 1637 C C . ALA A 1 212 ? -23.055 -5.598 19.743 1.00 51.75 212 ALA A C 1
ATOM 1639 O O . ALA A 1 212 ? -23.477 -4.549 19.239 1.00 51.75 212 ALA A O 1
ATOM 1640 N N . ASP A 1 213 ? -23.748 -6.731 19.783 1.00 46.19 213 ASP A N 1
ATOM 1641 C CA . ASP A 1 213 ? -25.144 -6.823 19.399 1.00 46.19 213 ASP A CA 1
ATOM 1642 C C . ASP A 1 213 ? -25.932 -5.863 20.296 1.00 46.19 213 ASP A C 1
ATOM 1644 O O . ASP A 1 213 ? -26.484 -6.228 21.326 1.00 46.19 213 ASP A O 1
ATOM 1648 N N . ASN A 1 214 ? -25.995 -4.589 19.903 1.00 54.22 214 ASN A N 1
ATOM 1649 C CA . ASN A 1 214 ? -26.816 -3.546 20.498 1.00 54.22 214 ASN A CA 1
ATOM 1650 C C . ASN A 1 214 ? -28.256 -3.779 20.035 1.00 54.22 214 ASN A C 1
ATOM 1652 O O . ASN A 1 214 ? -28.930 -2.906 19.491 1.00 54.22 214 ASN A O 1
ATOM 1656 N N . LYS A 1 215 ? -28.728 -5.004 20.254 1.00 61.19 215 LYS A N 1
ATOM 1657 C CA . LYS A 1 215 ? -30.123 -5.401 20.208 1.00 61.19 215 LYS A CA 1
ATOM 1658 C C . LYS A 1 215 ? -30.706 -5.361 21.620 1.00 61.19 215 LYS A C 1
ATOM 1660 O O . LYS A 1 215 ? -31.609 -6.128 21.938 1.00 61.19 215 LYS A O 1
ATOM 1665 N N . PHE A 1 216 ? -30.193 -4.459 22.461 1.00 67.00 216 PHE A N 1
ATOM 1666 C CA . PHE A 1 216 ? -30.798 -4.188 23.748 1.00 67.00 216 PHE A CA 1
ATOM 1667 C C . PHE A 1 216 ? -32.171 -3.567 23.520 1.00 67.00 216 PHE A C 1
ATOM 1669 O O . PHE A 1 216 ? -32.291 -2.492 22.924 1.00 67.00 216 PHE A O 1
ATOM 1676 N N . ASN A 1 217 ? -33.210 -4.246 23.985 1.00 75.50 217 ASN A N 1
ATOM 1677 C CA . ASN A 1 217 ? -34.540 -3.672 24.073 1.00 75.50 217 ASN A CA 1
ATOM 1678 C C . ASN A 1 217 ? -34.541 -2.498 25.081 1.00 75.50 217 ASN A C 1
ATOM 1680 O O . ASN A 1 217 ? -33.575 -2.263 25.810 1.00 75.50 217 ASN A O 1
ATOM 1684 N N . LYS A 1 218 ? -35.638 -1.737 25.126 1.00 79.25 218 LYS A N 1
ATOM 1685 C CA . LYS A 1 218 ? -35.768 -0.559 26.001 1.00 79.25 218 LYS A CA 1
ATOM 1686 C C . LYS A 1 218 ? -35.480 -0.883 27.478 1.00 79.25 218 LYS A C 1
ATOM 1688 O O . LYS A 1 218 ? -34.858 -0.080 28.162 1.00 79.25 218 LYS A O 1
ATOM 1693 N N . GLU A 1 219 ? -35.911 -2.050 27.955 1.00 81.25 219 GLU A N 1
ATOM 1694 C CA . GLU A 1 219 ? -35.736 -2.489 29.347 1.00 81.25 219 GLU A CA 1
ATOM 1695 C C . GLU A 1 219 ? -34.260 -2.757 29.668 1.00 81.25 219 GLU A C 1
ATOM 1697 O O . GLU A 1 219 ? -33.766 -2.332 30.708 1.00 81.25 219 GLU A O 1
ATOM 1702 N N . GLN A 1 220 ? -33.532 -3.374 28.740 1.00 83.56 220 GLN A N 1
ATOM 1703 C CA . GLN A 1 220 ? -32.104 -3.650 28.880 1.00 83.56 220 GLN A CA 1
ATOM 1704 C C . GLN A 1 220 ? -31.261 -2.367 28.828 1.00 83.56 220 GLN A C 1
ATOM 1706 O O . GLN A 1 220 ? -30.329 -2.202 29.613 1.00 83.56 220 GLN A O 1
ATOM 1711 N N . GLN A 1 221 ? -31.621 -1.416 27.958 1.00 82.00 221 GLN A N 1
ATOM 1712 C CA . GLN A 1 221 ? -30.984 -0.092 27.922 1.00 82.00 221 GLN A CA 1
ATOM 1713 C C . GLN A 1 221 ? -31.231 0.693 29.217 1.00 82.00 221 GLN A C 1
ATOM 1715 O O . GLN A 1 221 ? -30.319 1.342 29.728 1.00 82.00 221 GLN A O 1
ATOM 1720 N N . ASN A 1 222 ? -32.447 0.613 29.765 1.00 85.44 222 ASN A N 1
ATOM 1721 C CA . ASN A 1 222 ? -32.771 1.229 31.048 1.00 85.44 222 ASN A CA 1
ATOM 1722 C C . ASN A 1 222 ? -31.958 0.598 32.184 1.00 85.44 222 ASN A C 1
ATOM 1724 O O . ASN A 1 222 ? -31.385 1.333 32.979 1.00 85.44 222 ASN A O 1
ATOM 1728 N N . ALA A 1 223 ? -31.833 -0.733 32.224 1.00 87.50 223 ALA A N 1
ATOM 1729 C CA . ALA A 1 223 ? -31.001 -1.417 33.213 1.00 87.50 223 ALA A CA 1
ATOM 1730 C C . ALA A 1 223 ? -29.532 -0.971 33.134 1.00 87.50 223 ALA A C 1
ATOM 1732 O O . ALA A 1 223 ? -28.929 -0.666 34.161 1.00 87.50 223 ALA A O 1
ATOM 1733 N N . PHE A 1 224 ? -28.981 -0.843 31.922 1.00 85.75 224 PHE A N 1
ATOM 1734 C CA . PHE A 1 224 ? -27.630 -0.321 31.705 1.00 85.75 224 PHE A CA 1
ATOM 1735 C C . PHE A 1 224 ? -27.475 1.095 32.271 1.00 85.75 224 PHE A C 1
ATOM 1737 O O . PHE A 1 224 ? -26.527 1.382 33.002 1.00 85.75 224 PHE A O 1
ATOM 1744 N N . TYR A 1 225 ? -28.424 1.981 31.952 1.00 87.44 225 TYR A N 1
ATOM 1745 C CA . TYR A 1 225 ? -28.411 3.358 32.432 1.00 87.44 225 TYR A CA 1
ATOM 1746 C C . TYR A 1 225 ? -28.550 3.426 33.955 1.00 87.44 225 TYR A C 1
ATOM 1748 O O . TYR A 1 225 ? -27.805 4.155 34.598 1.00 87.44 225 TYR A O 1
ATOM 1756 N N . GLU A 1 226 ? -29.458 2.658 34.554 1.00 90.12 226 GLU A N 1
ATOM 1757 C CA . GLU A 1 226 ? -29.661 2.653 36.003 1.00 90.12 226 GLU A CA 1
ATOM 1758 C C . GLU A 1 226 ? -28.422 2.152 36.751 1.00 90.12 226 GLU A C 1
ATOM 1760 O O . GLU A 1 226 ? -27.966 2.834 37.665 1.00 90.12 226 GLU A O 1
ATOM 1765 N N . ILE A 1 227 ? -27.822 1.032 36.327 1.00 91.50 227 ILE A N 1
ATOM 1766 C CA . ILE A 1 227 ? -26.600 0.484 36.945 1.00 91.50 227 ILE A CA 1
ATOM 1767 C C . ILE A 1 227 ? -25.450 1.495 36.879 1.00 91.50 227 ILE A C 1
ATOM 1769 O O . ILE A 1 227 ? -24.710 1.656 37.850 1.00 91.50 227 ILE A O 1
ATOM 1773 N N . LEU A 1 228 ? -25.315 2.211 35.757 1.00 87.94 228 LEU A N 1
ATOM 1774 C CA . LEU A 1 228 ? -24.256 3.201 35.566 1.00 87.94 228 LEU A CA 1
ATOM 1775 C C . LEU A 1 228 ? -24.325 4.359 36.582 1.00 87.94 228 LEU A C 1
ATOM 1777 O O . LEU A 1 228 ? -23.287 4.936 36.912 1.00 87.94 228 LEU A O 1
ATOM 1781 N N . HIS A 1 229 ? -25.528 4.680 37.070 1.00 89.56 229 HIS A N 1
ATOM 1782 C CA . HIS A 1 229 ? -25.809 5.824 37.943 1.00 89.56 229 HIS A CA 1
ATOM 1783 C C . HIS A 1 229 ? -26.081 5.442 39.407 1.00 89.56 229 HIS A C 1
ATOM 1785 O O . HIS A 1 229 ? -26.474 6.307 40.190 1.00 89.56 229 HIS A O 1
ATOM 1791 N N . LEU A 1 230 ? -25.863 4.184 39.806 1.00 90.12 230 LEU A N 1
ATOM 1792 C CA . LEU A 1 230 ? -25.950 3.786 41.212 1.00 90.12 230 LEU A CA 1
ATOM 1793 C C . LEU A 1 230 ? -24.780 4.402 42.009 1.00 90.12 230 LEU A C 1
ATOM 1795 O O . LEU A 1 230 ? -23.617 4.106 41.712 1.00 90.12 230 LEU A O 1
ATOM 1799 N N . PRO A 1 231 ? -25.056 5.275 42.998 1.00 87.69 231 PRO A N 1
ATOM 1800 C CA . PRO A 1 231 ? -24.033 6.112 43.627 1.00 87.69 231 PRO A CA 1
ATOM 1801 C C . PRO A 1 231 ? -23.106 5.351 44.580 1.00 87.69 231 PRO A C 1
ATOM 1803 O O . PRO A 1 231 ? -21.977 5.787 44.793 1.00 87.69 231 PRO A O 1
ATOM 1806 N N . ASN A 1 232 ? -23.557 4.224 45.135 1.00 89.81 232 ASN A N 1
ATOM 1807 C CA . ASN A 1 232 ? -22.849 3.500 46.192 1.00 89.81 232 ASN A CA 1
ATOM 1808 C C . ASN A 1 232 ? -22.129 2.245 45.672 1.00 89.81 232 ASN A C 1
ATOM 1810 O O . ASN A 1 232 ? -21.755 1.390 46.465 1.00 89.81 232 ASN A O 1
ATOM 1814 N N . LEU A 1 233 ? -21.971 2.096 44.353 1.00 90.19 233 LEU A N 1
ATOM 1815 C CA . LEU A 1 233 ? -21.189 1.013 43.749 1.00 90.19 233 LEU A CA 1
ATOM 1816 C C . LEU A 1 233 ? -19.800 1.510 43.350 1.00 90.19 233 LEU A C 1
ATOM 1818 O O . LEU A 1 233 ? -19.674 2.563 42.712 1.00 90.19 233 LEU A O 1
ATOM 1822 N N . THR A 1 234 ? -18.770 0.711 43.643 1.00 87.69 234 THR A N 1
ATOM 1823 C CA . THR A 1 234 ? -17.412 0.965 43.138 1.00 87.69 234 THR A CA 1
ATOM 1824 C C . THR A 1 234 ? -17.362 0.818 41.615 1.00 87.69 234 THR A C 1
ATOM 1826 O O . THR A 1 234 ? -18.210 0.156 41.010 1.00 87.69 234 THR A O 1
ATOM 1829 N N . GLU A 1 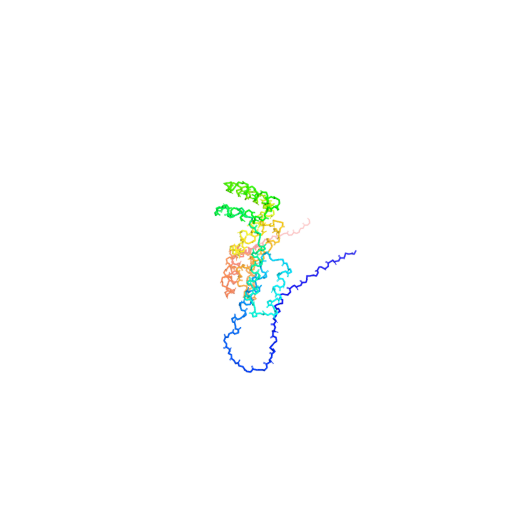235 ? -16.359 1.419 40.969 1.00 80.69 235 GLU A N 1
ATOM 1830 C CA . GLU A 1 235 ? -16.189 1.296 39.514 1.00 80.69 235 GLU A CA 1
ATOM 1831 C C . GLU A 1 235 ? -16.012 -0.162 39.075 1.00 80.69 235 GLU A C 1
ATOM 1833 O O . GLU A 1 235 ? -16.585 -0.571 38.070 1.00 80.69 235 GLU A O 1
ATOM 1838 N N . GLU A 1 236 ? -15.295 -0.974 39.854 1.00 88.31 236 GLU A N 1
ATOM 1839 C CA . GLU A 1 236 ? -15.113 -2.405 39.584 1.00 88.31 236 GLU A CA 1
ATOM 1840 C C . GLU A 1 236 ? -16.436 -3.177 39.649 1.00 88.31 236 GLU A C 1
ATOM 1842 O O . GLU A 1 236 ? -16.749 -3.936 38.733 1.00 88.31 236 GLU A O 1
ATOM 1847 N N . GLN A 1 237 ? -17.251 -2.942 40.684 1.00 90.12 237 GLN A N 1
ATOM 1848 C CA . GLN A 1 237 ? -18.569 -3.572 40.824 1.00 90.12 237 GLN A CA 1
ATOM 1849 C C . GLN A 1 237 ? -19.503 -3.156 39.686 1.00 90.12 237 GLN A C 1
ATOM 1851 O O . GLN A 1 237 ? -20.159 -3.995 39.069 1.00 90.12 237 GLN A O 1
ATOM 1856 N N . ARG A 1 238 ? -19.524 -1.859 39.363 1.00 91.31 238 ARG A N 1
ATOM 1857 C CA . ARG A 1 238 ? -20.308 -1.305 38.256 1.00 91.31 238 ARG A CA 1
ATOM 1858 C C . ARG A 1 238 ? -19.895 -1.923 36.925 1.00 91.31 238 ARG A C 1
ATOM 1860 O O . ARG A 1 238 ? -20.752 -2.393 36.183 1.00 91.31 238 ARG A O 1
ATOM 1867 N N . ASN A 1 239 ? -18.596 -1.975 36.642 1.00 83.94 239 ASN A N 1
ATOM 1868 C CA . ASN A 1 239 ? -18.071 -2.575 35.419 1.00 83.94 239 ASN A CA 1
ATOM 1869 C C . ASN A 1 239 ? -18.388 -4.076 35.347 1.00 83.94 239 ASN A C 1
ATOM 1871 O O . ASN A 1 239 ? -18.745 -4.553 34.273 1.00 83.94 239 ASN A O 1
ATOM 1875 N N . GLY A 1 240 ? -18.342 -4.797 36.472 1.00 90.69 240 GLY A N 1
ATOM 1876 C CA . GLY A 1 240 ? -18.744 -6.204 36.557 1.00 90.69 240 GLY A CA 1
ATOM 1877 C C . GLY A 1 240 ? -20.214 -6.438 36.190 1.00 90.69 240 GLY A C 1
ATOM 1878 O O . GLY A 1 240 ? -20.510 -7.297 35.356 1.00 90.69 240 GLY A O 1
ATOM 1879 N N . PHE A 1 241 ? -21.137 -5.633 36.731 1.00 93.69 241 PHE A N 1
ATOM 1880 C CA . PHE A 1 241 ? -22.561 -5.711 36.371 1.00 93.69 241 PHE A CA 1
ATOM 1881 C C . PHE A 1 241 ? -22.816 -5.332 34.909 1.00 93.69 241 PHE A C 1
ATOM 1883 O O . PHE A 1 241 ? -23.599 -5.988 34.225 1.00 93.69 241 PHE A O 1
ATOM 1890 N N . ILE A 1 242 ? -22.137 -4.298 34.406 1.00 86.88 242 ILE A N 1
ATOM 1891 C CA . ILE A 1 242 ? -22.266 -3.858 33.014 1.00 86.88 242 ILE A CA 1
ATOM 1892 C C . ILE A 1 242 ? -21.737 -4.914 32.033 1.00 86.88 242 ILE A C 1
ATOM 1894 O O . ILE A 1 242 ? -22.331 -5.088 30.972 1.00 86.88 242 ILE A O 1
ATOM 1898 N N . GLN A 1 243 ? -20.653 -5.623 32.364 1.00 86.69 243 GLN A N 1
ATOM 1899 C CA . GLN A 1 243 ? -20.171 -6.737 31.541 1.00 86.69 243 GLN A CA 1
ATOM 1900 C C . GLN A 1 243 ? -21.128 -7.924 31.585 1.00 86.69 243 GLN A C 1
ATOM 1902 O O . GLN A 1 243 ? -21.521 -8.407 30.532 1.00 86.69 243 GLN A O 1
ATOM 1907 N N . SER A 1 244 ? -21.617 -8.300 32.768 1.00 89.56 244 SER A N 1
ATOM 1908 C CA . SER A 1 244 ? -22.614 -9.373 32.900 1.00 89.56 244 SER A CA 1
ATOM 1909 C C . SER A 1 244 ? -23.869 -9.093 32.056 1.00 89.56 244 SER A C 1
ATOM 1911 O O . SER A 1 244 ? -24.402 -9.987 31.407 1.00 89.56 244 SER A O 1
ATOM 1913 N N . LEU A 1 245 ? -24.303 -7.826 31.999 1.00 86.31 245 LEU A N 1
ATOM 1914 C CA . LEU A 1 245 ? -25.435 -7.381 31.181 1.00 86.31 245 LEU A CA 1
ATOM 1915 C C . LEU A 1 245 ? -25.142 -7.414 29.670 1.00 86.31 245 LEU A C 1
ATOM 1917 O O . LEU A 1 245 ? -26.065 -7.557 28.869 1.00 86.31 245 LEU A O 1
ATOM 1921 N N . LYS A 1 246 ? -23.877 -7.248 29.270 1.00 82.31 246 LYS A N 1
ATOM 1922 C CA . LYS A 1 246 ? -23.436 -7.380 27.873 1.00 82.31 246 LYS A CA 1
ATOM 1923 C C . LYS A 1 246 ? -23.309 -8.837 27.445 1.00 82.31 246 LYS A C 1
ATOM 1925 O O . LYS A 1 246 ? -23.651 -9.137 26.304 1.00 82.31 246 LYS A O 1
ATOM 1930 N N . ASP A 1 247 ? -22.841 -9.696 28.344 1.00 84.62 247 ASP A N 1
ATOM 1931 C CA . ASP A 1 247 ? -22.644 -11.124 28.095 1.00 84.62 247 ASP A CA 1
ATOM 1932 C C . ASP A 1 247 ? -23.986 -11.859 27.968 1.00 84.62 247 ASP A C 1
ATOM 1934 O O . ASP A 1 247 ? -24.158 -12.673 27.061 1.00 84.62 247 ASP A O 1
ATOM 1938 N N . ASP A 1 248 ? -24.965 -11.525 28.818 1.00 85.00 248 ASP A N 1
ATOM 1939 C CA . ASP A 1 248 ? -26.337 -12.021 28.702 1.00 85.00 248 ASP A CA 1
ATOM 1940 C C . ASP A 1 248 ? -27.371 -10.899 28.940 1.00 85.00 248 ASP A C 1
ATOM 1942 O O . ASP A 1 248 ? -27.790 -10.625 30.068 1.00 85.00 248 ASP A O 1
ATOM 1946 N N . PRO A 1 249 ? -27.856 -10.250 27.867 1.00 84.12 249 PRO A N 1
ATOM 1947 C CA . PRO A 1 249 ? -28.890 -9.226 27.966 1.00 84.12 249 PRO A CA 1
ATOM 1948 C C . PRO A 1 249 ? -30.226 -9.735 28.523 1.00 84.12 249 PRO A C 1
ATOM 1950 O O . PRO A 1 249 ? -31.050 -8.934 28.971 1.00 84.12 249 PRO A O 1
ATOM 1953 N N . SER A 1 250 ? -30.515 -11.039 28.431 1.00 86.00 250 SER A N 1
ATOM 1954 C CA . SER A 1 250 ? -31.831 -11.585 28.789 1.00 86.00 250 SER A CA 1
ATOM 1955 C C . SER A 1 250 ? -32.111 -11.514 30.293 1.00 86.00 250 SER A C 1
ATOM 1957 O O . SER A 1 250 ? -33.269 -11.378 30.685 1.00 86.00 250 SER A O 1
ATOM 1959 N N . VAL A 1 251 ? -31.053 -11.479 31.110 1.00 89.75 251 VAL A N 1
ATOM 1960 C CA . VAL A 1 251 ? -31.102 -11.415 32.580 1.00 89.75 251 VAL A CA 1
ATOM 1961 C C . VAL A 1 251 ? -31.020 -9.984 33.135 1.00 89.75 251 VAL A C 1
ATOM 1963 O O . VAL A 1 251 ? -30.599 -9.736 34.268 1.00 89.75 251 VAL A O 1
ATOM 1966 N N . SER A 1 252 ? -31.405 -8.982 32.336 1.00 89.75 252 SER A N 1
ATOM 1967 C CA . SER A 1 252 ? -31.257 -7.570 32.712 1.00 89.75 252 SER A CA 1
ATOM 1968 C C . SER A 1 252 ? -32.018 -7.170 33.977 1.00 89.75 252 SER A C 1
ATOM 1970 O O . SER A 1 252 ? -31.616 -6.231 34.664 1.00 89.75 252 SER A O 1
ATOM 1972 N N . LYS A 1 253 ? -33.133 -7.848 34.280 1.00 90.44 253 LYS A N 1
ATOM 1973 C CA . LYS A 1 253 ? -33.962 -7.555 35.460 1.00 90.44 253 LYS A CA 1
ATOM 1974 C C . LYS A 1 253 ? -33.289 -8.057 36.732 1.00 90.44 253 LYS A C 1
ATOM 1976 O O . LYS A 1 253 ? -33.272 -7.344 37.733 1.00 90.44 253 LYS A O 1
ATOM 1981 N N . GLU A 1 254 ? -32.710 -9.248 36.668 1.00 94.44 254 GLU A N 1
ATOM 1982 C CA . GLU A 1 254 ? -31.984 -9.899 37.750 1.00 94.44 254 GLU A CA 1
ATOM 1983 C C . GLU A 1 254 ? -30.715 -9.112 38.095 1.00 94.44 254 GLU A C 1
ATOM 1985 O O . GLU A 1 254 ? -30.525 -8.739 39.253 1.00 94.44 254 GLU A O 1
ATOM 1990 N N . ILE A 1 255 ? -29.910 -8.762 37.084 1.00 93.25 255 ILE A N 1
ATOM 1991 C CA . ILE A 1 255 ? -28.671 -7.988 37.266 1.00 93.25 255 ILE A CA 1
ATOM 1992 C C . ILE A 1 255 ? -28.967 -6.610 37.876 1.00 93.25 255 ILE A C 1
ATOM 1994 O O . ILE A 1 255 ? -28.294 -6.185 38.816 1.00 93.25 255 ILE A O 1
ATOM 1998 N N . LEU A 1 256 ? -29.994 -5.907 37.384 1.00 94.12 256 LEU A N 1
ATOM 1999 C CA . LEU A 1 256 ? -30.390 -4.608 37.936 1.00 94.12 256 LEU A CA 1
ATOM 2000 C C . LEU A 1 256 ? -30.845 -4.720 39.400 1.00 94.12 256 LEU A C 1
ATOM 2002 O O . LEU A 1 256 ? -30.518 -3.853 40.213 1.00 94.12 256 LEU A O 1
ATOM 2006 N N . ALA A 1 257 ? -31.600 -5.767 39.744 1.00 94.69 257 ALA A N 1
ATOM 2007 C CA . ALA A 1 257 ? -32.066 -5.995 41.109 1.00 94.69 257 ALA A CA 1
ATOM 2008 C C . ALA A 1 257 ? -30.903 -6.279 42.071 1.00 94.69 257 ALA A C 1
ATOM 2010 O O . ALA A 1 257 ? -30.879 -5.749 43.184 1.00 94.69 257 ALA A O 1
ATOM 2011 N N . GLU A 1 258 ? -29.921 -7.069 41.640 1.00 95.44 258 GLU A N 1
ATOM 2012 C CA . GLU A 1 258 ? -28.723 -7.354 42.427 1.00 95.44 258 GLU A CA 1
ATOM 2013 C C . GLU A 1 258 ? -27.858 -6.104 42.625 1.00 95.44 258 GLU A C 1
ATOM 2015 O O . GLU A 1 258 ? -27.465 -5.802 43.755 1.00 95.44 258 GLU A O 1
ATOM 2020 N N . ALA A 1 259 ? -27.650 -5.320 41.564 1.00 93.75 259 ALA A N 1
ATOM 2021 C CA . ALA A 1 259 ? -26.918 -4.060 41.633 1.00 93.75 259 ALA A CA 1
ATOM 2022 C C . ALA A 1 259 ? -27.578 -3.063 42.599 1.00 93.75 259 ALA A C 1
ATOM 2024 O O . ALA A 1 259 ? -26.890 -2.460 43.423 1.00 93.75 259 ALA A O 1
ATOM 2025 N N . LYS A 1 260 ? -28.913 -2.927 42.561 1.00 93.75 260 LYS A N 1
ATOM 2026 C CA . LYS A 1 260 ? -29.671 -2.093 43.511 1.00 93.75 260 LYS A CA 1
ATOM 2027 C C . LYS A 1 260 ? -29.534 -2.589 44.944 1.00 93.75 260 LYS A C 1
ATOM 2029 O O . LYS A 1 260 ? -29.191 -1.811 45.823 1.00 93.75 260 LYS A O 1
ATOM 2034 N N . LYS A 1 261 ? -29.712 -3.890 45.178 1.00 95.00 261 LYS A N 1
ATOM 2035 C CA . LYS A 1 261 ? -29.563 -4.484 46.512 1.00 95.00 261 LYS A CA 1
ATOM 2036 C C . LYS A 1 261 ? -28.165 -4.249 47.086 1.00 95.00 261 LYS A C 1
ATOM 2038 O O . LYS A 1 261 ? -28.029 -3.958 48.272 1.00 95.00 261 LYS A O 1
ATOM 2043 N N . LEU A 1 262 ? -27.132 -4.371 46.254 1.00 94.25 262 LEU A N 1
ATOM 2044 C CA . LEU A 1 262 ? -25.758 -4.111 46.662 1.00 94.25 262 LEU A CA 1
ATOM 2045 C C . LEU A 1 262 ? -25.515 -2.615 46.917 1.00 94.25 262 LEU A C 1
ATOM 2047 O O . LEU A 1 262 ? -24.881 -2.271 47.911 1.00 94.25 262 LEU A O 1
ATOM 2051 N N . ASN A 1 263 ? -26.062 -1.736 46.075 1.00 91.56 263 ASN A N 1
ATOM 2052 C CA . ASN A 1 263 ? -26.036 -0.287 46.274 1.00 91.56 263 ASN A CA 1
ATOM 2053 C C . ASN A 1 263 ? -26.725 0.131 47.583 1.00 91.56 263 ASN A C 1
ATOM 2055 O O . ASN A 1 263 ? -26.235 1.020 48.273 1.00 91.56 263 ASN A O 1
ATOM 2059 N N . ASP A 1 264 ? -27.838 -0.510 47.934 1.00 92.25 264 ASP A N 1
ATOM 2060 C CA . ASP A 1 264 ? -28.585 -0.234 49.162 1.00 92.25 264 ASP A CA 1
ATOM 2061 C C . ASP A 1 264 ? -27.853 -0.783 50.393 1.00 92.25 264 ASP A C 1
ATOM 2063 O O . ASP A 1 264 ? -27.815 -0.139 51.438 1.00 92.25 264 ASP A O 1
ATOM 2067 N N . ALA A 1 265 ? -27.203 -1.944 50.273 1.00 91.56 265 ALA A N 1
ATOM 2068 C CA . ALA A 1 265 ? -26.367 -2.503 51.336 1.00 91.56 265 ALA A CA 1
ATOM 2069 C C . ALA A 1 265 ? -25.110 -1.660 51.611 1.00 91.56 265 ALA A C 1
ATOM 2071 O O . ALA A 1 265 ? -24.627 -1.624 52.743 1.00 91.56 265 ALA A O 1
ATOM 2072 N N . GLN A 1 266 ? -24.587 -0.999 50.576 1.00 89.00 266 GLN A N 1
ATOM 2073 C CA . GLN A 1 266 ? -23.462 -0.066 50.657 1.00 89.00 266 GLN A CA 1
ATOM 2074 C C . GLN A 1 266 ? -23.902 1.381 50.895 1.00 89.00 266 GLN A C 1
ATOM 2076 O O . GLN A 1 266 ? -23.048 2.256 51.048 1.00 89.00 266 GLN A O 1
ATOM 2081 N N . ALA A 1 267 ? -25.211 1.650 50.938 1.00 84.75 267 ALA A N 1
ATOM 2082 C CA . ALA A 1 267 ? -25.698 2.975 51.256 1.00 84.75 267 ALA A CA 1
ATOM 2083 C C . ALA A 1 267 ? -25.197 3.365 52.652 1.00 84.75 267 ALA A C 1
ATOM 2085 O O . ALA A 1 267 ? -25.246 2.543 53.578 1.00 84.75 267 ALA A O 1
ATOM 2086 N N . PRO A 1 268 ? -24.703 4.601 52.824 1.00 77.56 268 PRO A N 1
ATOM 2087 C CA . PRO A 1 268 ? -24.331 5.076 54.140 1.00 77.56 268 PRO A CA 1
ATOM 2088 C C . PRO A 1 268 ? -25.556 4.955 55.046 1.00 77.56 268 PRO A C 1
ATOM 2090 O O . PRO A 1 268 ? -26.604 5.538 54.768 1.00 77.56 268 PRO A O 1
ATOM 2093 N N . LYS A 1 269 ? -25.444 4.150 56.109 1.00 67.50 269 LYS A N 1
ATOM 2094 C CA . LYS A 1 269 ? -26.482 4.090 57.138 1.00 67.50 269 LYS A CA 1
ATOM 2095 C C . LYS A 1 269 ? -26.580 5.490 57.722 1.00 67.50 269 LYS A C 1
ATOM 2097 O O . LYS A 1 269 ? -25.565 6.018 58.172 1.00 67.50 269 LYS A O 1
ATOM 2102 N N . GLU A 1 270 ? -27.770 6.083 57.692 1.00 53.72 270 GLU A N 1
ATOM 2103 C CA . GLU A 1 270 ? -28.035 7.286 58.469 1.00 53.72 270 GLU A CA 1
ATOM 2104 C C . GLU A 1 270 ? -27.679 6.960 59.923 1.00 53.72 270 GLU A C 1
ATOM 2106 O O . GLU A 1 270 ? -28.340 6.153 60.579 1.00 53.72 270 GLU A O 1
ATOM 2111 N N . GLU A 1 271 ? -26.568 7.522 60.406 1.00 49.47 271 GLU A N 1
ATOM 2112 C CA . GLU A 1 271 ? -26.335 7.620 61.833 1.00 49.47 271 GLU A CA 1
ATOM 2113 C C . GLU A 1 271 ? -27.479 8.458 62.381 1.00 49.47 271 GLU A C 1
ATOM 2115 O O . GLU A 1 271 ? -27.560 9.671 62.172 1.00 49.47 271 GLU A O 1
ATOM 2120 N N . ASP A 1 272 ? -28.382 7.754 63.047 1.00 48.66 272 ASP A N 1
ATOM 2121 C CA . ASP A 1 272 ? -29.468 8.263 63.855 1.00 48.66 272 ASP A CA 1
ATOM 2122 C C . ASP A 1 272 ? -28.849 9.124 64.974 1.00 48.66 272 ASP A C 1
ATOM 2124 O O . ASP A 1 272 ? -28.664 8.698 66.114 1.00 48.66 272 ASP A O 1
ATOM 2128 N N . ASN A 1 273 ? -28.457 10.356 64.637 1.00 50.41 273 ASN A N 1
ATOM 2129 C CA . ASN A 1 273 ? -27.999 11.379 65.570 1.00 50.41 273 ASN A CA 1
ATOM 2130 C C . ASN A 1 273 ? -29.209 11.934 66.330 1.00 50.41 273 ASN A C 1
ATOM 2132 O O . ASN A 1 273 ? -29.516 13.129 66.330 1.00 50.41 273 ASN A O 1
ATOM 2136 N N . LYS A 1 274 ? -29.905 11.038 67.029 1.00 48.91 274 LYS A N 1
ATOM 2137 C CA . LYS A 1 274 ? -30.899 11.360 68.038 1.00 48.91 274 LYS A CA 1
ATOM 2138 C C . LYS A 1 274 ? -30.156 11.789 69.300 1.00 48.91 274 LYS A C 1
ATOM 2140 O O . LYS A 1 274 ? -29.919 11.003 70.214 1.00 48.91 274 LYS A O 1
ATOM 2145 N N . LYS A 1 275 ? -29.772 13.068 69.353 1.00 46.12 275 LYS A N 1
ATOM 2146 C CA . LYS A 1 275 ? -29.401 13.733 70.611 1.00 46.12 275 LYS A CA 1
ATOM 2147 C C . LYS A 1 275 ? -30.560 13.560 71.609 1.00 46.12 275 LYS A C 1
ATOM 2149 O O . LYS A 1 275 ? -31.667 14.006 71.297 1.00 46.12 275 LYS A O 1
ATOM 2154 N N . PRO A 1 276 ? -30.356 12.978 72.803 1.00 47.00 276 PRO A N 1
ATOM 2155 C CA . PRO A 1 276 ? -31.338 13.091 73.865 1.00 47.00 276 PRO A CA 1
ATOM 2156 C C . PRO A 1 276 ? -31.309 14.529 74.395 1.00 47.00 276 PRO A C 1
ATOM 2158 O O . PRO A 1 276 ? -30.243 15.119 74.591 1.00 47.00 276 PRO A O 1
ATOM 2161 N N . GLY A 1 277 ? -32.494 15.108 74.575 1.00 46.09 277 GLY A N 1
ATOM 2162 C CA . GLY A 1 277 ? -32.661 16.439 75.135 1.00 46.09 277 GLY A CA 1
ATOM 2163 C C . GLY A 1 277 ? -32.087 16.538 76.548 1.00 46.09 277 GLY A C 1
ATOM 2164 O O . GLY A 1 277 ? -32.262 15.642 77.371 1.00 46.09 277 GLY A O 1
ATOM 2165 N N . LYS A 1 278 ? -31.435 17.665 76.830 1.00 44.03 278 LYS A N 1
ATOM 2166 C CA . LYS A 1 278 ? -31.410 18.231 78.175 1.00 44.03 278 LYS A CA 1
ATOM 2167 C C . LYS A 1 278 ? -32.309 19.455 78.161 1.00 44.03 278 LYS A C 1
ATOM 2169 O O . LYS A 1 278 ? -31.938 20.499 77.629 1.00 44.03 278 LYS A O 1
ATOM 2174 N N . GLU A 1 279 ? -33.507 19.284 78.706 1.00 49.84 279 GLU A N 1
ATOM 2175 C CA . GLU A 1 279 ? -34.171 20.369 79.412 1.00 49.84 279 GLU A CA 1
ATOM 2176 C C . GLU A 1 279 ? -33.298 20.717 80.619 1.00 49.84 279 GLU A C 1
ATOM 2178 O O . GLU A 1 279 ? -33.064 19.867 81.467 1.00 49.84 279 GLU A O 1
ATOM 2183 N N . ASP A 1 280 ? -32.836 21.958 80.692 1.00 47.84 280 ASP A N 1
ATOM 2184 C CA . ASP A 1 280 ? -32.606 22.626 81.967 1.00 47.84 280 ASP A CA 1
ATOM 2185 C C . ASP A 1 280 ? -33.234 24.009 81.830 1.00 47.84 280 ASP A C 1
ATOM 2187 O O . ASP A 1 280 ? -32.711 24.923 81.189 1.00 47.84 280 ASP A O 1
ATOM 2191 N N . GLY A 1 281 ? -34.438 24.133 82.380 1.00 50.62 281 GLY A N 1
ATOM 2192 C CA . GLY A 1 281 ? -35.061 25.422 82.585 1.00 50.62 281 GLY A CA 1
ATOM 2193 C C . GLY A 1 281 ? -34.354 26.162 83.713 1.00 50.62 281 GLY A C 1
ATOM 2194 O O . GLY A 1 281 ? -34.256 25.638 84.816 1.00 50.62 281 GLY A O 1
ATOM 2195 N N . ASN A 1 282 ? -33.979 27.422 83.493 1.00 40.84 282 ASN A N 1
ATOM 2196 C CA . ASN A 1 282 ? -34.213 28.427 84.526 1.00 40.84 282 ASN A CA 1
ATOM 2197 C C . ASN A 1 282 ? -34.312 29.853 83.961 1.00 40.84 282 ASN A C 1
ATOM 2199 O O . ASN A 1 282 ? -33.348 30.442 83.489 1.00 40.84 282 ASN A O 1
ATOM 2203 N N . LYS A 1 283 ? -35.553 30.345 84.006 1.00 43.91 283 LYS A N 1
ATOM 2204 C CA . LYS A 1 283 ? -36.047 31.699 84.303 1.00 43.91 283 LYS A CA 1
ATOM 2205 C C . LYS A 1 283 ? -35.143 32.926 84.076 1.00 43.91 283 LYS A C 1
ATOM 2207 O O . LYS A 1 283 ? -34.123 33.124 84.722 1.00 43.91 283 LYS A O 1
ATOM 2212 N N . LYS A 1 284 ? -35.721 33.861 83.306 1.00 47.06 284 LYS A N 1
ATOM 2213 C CA . LYS A 1 284 ? -35.636 35.322 83.495 1.00 47.06 284 LYS A CA 1
ATOM 2214 C C . LYS A 1 284 ? -35.699 35.709 84.979 1.00 47.06 284 LYS A C 1
ATOM 2216 O O . LYS A 1 284 ? -36.610 35.233 85.646 1.00 47.06 284 LYS A O 1
ATOM 2221 N N . THR A 1 285 ? -34.916 36.709 85.382 1.00 45.88 285 THR A N 1
ATOM 2222 C CA . THR A 1 285 ? -35.424 37.950 86.008 1.00 45.88 285 THR A CA 1
ATOM 2223 C C . THR A 1 285 ? -34.306 38.991 86.143 1.00 45.88 285 THR A C 1
ATOM 2225 O O . THR A 1 285 ? -33.306 38.681 86.776 1.00 45.88 285 THR A O 1
ATOM 2228 N N . TRP A 1 286 ? -34.576 40.172 85.562 1.00 43.09 286 TRP A N 1
ATOM 2229 C CA . TRP A 1 286 ? -34.057 41.537 85.793 1.00 43.09 286 TRP A CA 1
ATOM 2230 C C . TRP A 1 286 ? -32.549 41.779 85.896 1.00 43.09 286 TRP A C 1
ATOM 2232 O O . TRP A 1 286 ? -31.943 41.422 86.925 1.00 43.09 286 TRP A O 1
#

InterPro domains:
  IPR003132 Protein A, Ig-binding domain [PF02216] (37-88)
  IPR003132 Protein A, Ig-binding domain [PF02216] (97-149)
  IPR003132 Protein A, Ig-binding domain [PF02216] (155-207)
  IPR003132 Protein A, Ig-binding domain [PF02216] (213-265)
  IPR005877 YSIRK Gram-positive signal peptide [PF04650] (2-26)
  IPR005877 YSIRK Gram-positive signal peptide [TIGR01168] (3-36)
  IPR009063 Immunoglobulin/albumin-binding domain superfamily [SSF46997] (38-92)
  IPR009063 Immunoglobulin/albumin-binding domain superfamily [SSF46997] (99-153)
  IPR009063 Immunoglobulin/albumin-binding domain superfamily [SSF46997] (154-211)
  IPR009063 Immunoglobulin/albumin-binding domain superfamily [SSF46997] (212-269)

Sequence (286 aa):
MKKKNIYSIRKLGVGIASVTLGTLLISGGVTPAANAAQHDEAQQNAFYQVLNMPNLNADQRNGFIQSLKDDPSQSANVLGEAQKLNDSQAPKADAQQNNFNKDQQSAFYEILNMPNLNEAQRNGFIQSLKDDPSQSTNVLGEAKKLNESQAPKADNNFNKEQQNAFYEILNMPNLNEEQRNGFIQSLKDDPSQSANLLSEAKKLNESQAPKADNKFNKEQQNAFYEILHLPNLTEEQRNGFIQSLKDDPSVSKEILAEAKKLNDAQAPKEEDNKKPGKEDGNKKTW

Radius of gyration: 39.35 Å; chains: 1; bounding box: 67×66×130 Å

Foldseek 3Di:
DDDDDDDDDDDPDPDPPPPPDDDDDDDDDDDDPDPPPVLVVLLVVLLVLLCPLPQDDPVRSVVLNVVCVVDVVCSVVSSVVSVVVSVVSPPPPPPLLVVADPLLVVLLVLLCPLPQDDPVRSVVLNVVCSVPVVCSVVSSVVSVVVSVVSPPQLPVPQDPLLVVLLVLLCPLPQDDPVLSVVLNVVCSVPVVCSVVSSVVSVVVSVVSPPPLPPPQDPLLVVLLVLLVPLPQDDPVRSVVLNVVCSVPVVCSVVSSVVSVVVSVVSPPPPPPPPDDDDDDDDDDDD

Secondary structure (DSSP, 8-state):
-PPP----------------------------TTSHHHHHHHHHHHHHHHHT-TT--HHHHHHHHHHHHH-GGGHHHHHHHHHHHHHHHS----GGGGG--HHHHHHHHHHHT-TTS-HHHHHHHHHHHHH-GGGHHHHHHHHHHHHHHSS--------HHHHHHHHHHHT-TTS-HHHHHHHHHHHHH-GGGHHHHHHHHHHHHHHSS--------HHHHHHHHHHHT-TTS-HHHHHHHHHHHHH-GGGHHHHHHHHHHHHHHTSPP-----PPP---------

Organism: Staphylococcus aureus (NCBI:txid1280)

pLDDT: mean 74.81, std 19.15, range [31.38, 96.56]